Protein AF-A0A3A9EVK4-F1 (afdb_monomer_lite)

pLDDT: mean 73.76, std 23.09, range [23.48, 97.94]

Radius of gyration: 62.55 Å; chains: 1; bounding box: 134×57×192 Å

Sequence (256 aa):
MLLVGIILIILGIIIFIASFLIPEMMSNHEADIKVSQEDVEKAVSNEMKNMKGKIEGTVNEAVEYAMEKTERSLSKLSNEKIMAVNEYSDTVLKEINKSHEEVMFLYDMLNSKQANLQNTAMEIERRAKEAEETAKSAKETVEVVEETLSSVKEEAIKNSIEAETKGFLVGIGEPIEDSEKERVLEQQIMEISADVEEETIETMEENGEDLENRNYNDTILKLHQEGKSQLQIAKELGLGIGEVKLVINLFEGVGG

Structure (mmCIF, N/CA/C/O backbone):
data_AF-A0A3A9EVK4-F1
#
_entry.id   AF-A0A3A9EVK4-F1
#
loop_
_atom_site.group_PDB
_atom_site.id
_atom_site.type_symbol
_atom_site.label_atom_id
_atom_site.label_alt_id
_atom_site.label_comp_id
_atom_site.label_asym_id
_atom_site.label_entity_id
_atom_site.label_seq_id
_atom_site.pdbx_PDB_ins_code
_atom_site.Cartn_x
_atom_site.Cartn_y
_atom_site.Cartn_z
_atom_site.occupancy
_atom_site.B_iso_or_equiv
_atom_site.auth_seq_id
_atom_site.auth_comp_id
_atom_site.auth_asym_id
_atom_site.auth_atom_id
_atom_site.pdbx_PDB_model_num
ATOM 1 N N . MET A 1 1 ? 59.507 20.456 -102.624 1.00 71.62 1 MET A N 1
ATOM 2 C CA . MET A 1 1 ? 58.323 19.606 -102.356 1.00 71.62 1 MET A CA 1
ATOM 3 C C . MET A 1 1 ? 58.678 18.265 -101.706 1.00 71.62 1 MET A C 1
ATOM 5 O O . MET A 1 1 ? 58.100 17.978 -100.671 1.00 71.62 1 MET A O 1
ATOM 9 N N . LEU A 1 2 ? 59.642 17.481 -102.213 1.00 81.00 2 LEU A N 1
ATOM 10 C CA . LEU A 1 2 ? 59.978 16.153 -101.647 1.00 81.00 2 LEU A CA 1
ATOM 11 C C . LEU A 1 2 ? 60.475 16.169 -100.184 1.00 81.00 2 LEU A C 1
ATOM 13 O O . LEU A 1 2 ? 60.132 15.281 -99.413 1.00 81.00 2 LEU A O 1
ATOM 17 N N . LEU A 1 3 ? 61.219 17.204 -99.777 1.00 80.75 3 LEU A N 1
ATOM 18 C CA . LEU A 1 3 ? 61.775 17.333 -98.418 1.00 80.75 3 LEU A CA 1
ATOM 19 C C . LEU A 1 3 ? 60.681 17.478 -97.340 1.00 80.75 3 LEU A C 1
ATOM 21 O O . LEU A 1 3 ? 60.763 16.868 -96.280 1.00 80.75 3 LEU A O 1
ATOM 25 N N . VAL A 1 4 ? 59.607 18.211 -97.655 1.00 87.81 4 VAL A N 1
ATOM 26 C CA . VAL A 1 4 ? 58.432 18.363 -96.778 1.00 87.81 4 VAL A CA 1
ATOM 27 C C . VAL A 1 4 ? 57.676 17.036 -96.643 1.00 87.81 4 VAL A C 1
ATOM 29 O O . VAL A 1 4 ? 57.214 16.706 -95.556 1.00 87.81 4 VAL A O 1
ATOM 32 N N . GLY A 1 5 ? 57.610 16.241 -97.718 1.00 86.50 5 GLY A N 1
ATOM 33 C CA . GLY A 1 5 ? 56.986 14.913 -97.696 1.00 86.50 5 GLY A CA 1
ATOM 34 C C . GLY A 1 5 ? 57.723 13.917 -96.796 1.00 86.50 5 GLY A C 1
ATOM 35 O O . GLY A 1 5 ? 57.090 13.207 -96.021 1.00 86.50 5 GLY A O 1
ATOM 36 N N . ILE A 1 6 ? 59.060 13.912 -96.835 1.00 88.31 6 ILE A N 1
ATOM 37 C CA . ILE A 1 6 ? 59.886 13.040 -95.981 1.00 88.31 6 ILE A CA 1
ATOM 38 C C . ILE A 1 6 ? 59.726 13.410 -94.497 1.00 88.31 6 ILE A C 1
ATOM 40 O O . ILE A 1 6 ? 59.585 12.523 -93.658 1.00 88.31 6 ILE A O 1
ATOM 44 N N . ILE A 1 7 ? 59.672 14.707 -94.172 1.00 89.94 7 ILE A N 1
ATOM 45 C CA . ILE A 1 7 ? 59.446 15.184 -92.796 1.00 89.94 7 ILE A CA 1
ATOM 46 C C . ILE A 1 7 ? 58.073 14.737 -92.274 1.00 89.94 7 ILE A C 1
ATOM 48 O O . ILE A 1 7 ? 57.975 14.287 -91.134 1.00 89.94 7 ILE A O 1
ATOM 52 N N . LEU A 1 8 ? 57.028 14.802 -93.107 1.00 88.44 8 LEU A N 1
ATOM 53 C CA . LEU A 1 8 ? 55.682 14.367 -92.720 1.00 88.44 8 LEU A CA 1
ATOM 54 C C . LEU A 1 8 ? 55.605 12.855 -92.455 1.00 88.44 8 LEU A C 1
ATOM 56 O O . LEU A 1 8 ? 54.926 12.435 -91.521 1.00 88.44 8 LEU A O 1
ATOM 60 N N . ILE A 1 9 ? 56.324 12.045 -93.238 1.00 90.44 9 ILE A N 1
ATOM 61 C CA . ILE A 1 9 ? 56.390 10.589 -93.041 1.00 90.44 9 ILE A CA 1
ATOM 62 C C . ILE A 1 9 ? 57.090 10.252 -91.721 1.00 90.44 9 ILE A C 1
ATOM 64 O O . ILE A 1 9 ? 56.589 9.432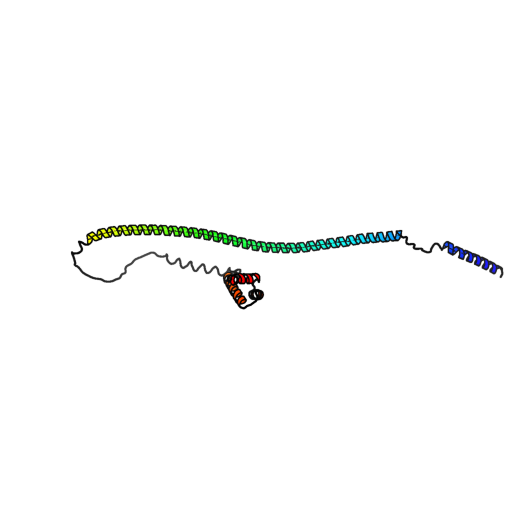 -90.955 1.00 90.44 9 ILE A O 1
ATOM 68 N N . ILE A 1 10 ? 58.213 10.909 -91.422 1.00 92.31 10 ILE A N 1
ATOM 69 C CA . ILE A 1 10 ? 58.950 10.685 -90.170 1.00 92.31 10 ILE A CA 1
ATOM 70 C C . ILE A 1 10 ? 58.093 11.091 -88.963 1.00 92.31 10 ILE A C 1
ATOM 72 O O . ILE A 1 10 ? 58.015 10.342 -87.991 1.00 92.31 10 ILE A O 1
ATOM 76 N N . LEU A 1 11 ? 57.388 12.224 -89.042 1.00 92.81 11 LEU A N 1
ATOM 77 C CA . LEU A 1 11 ? 56.480 12.674 -87.984 1.00 92.81 11 LEU A CA 1
ATOM 78 C C . LEU A 1 11 ? 55.324 11.683 -87.759 1.00 92.81 11 LEU A C 1
ATOM 80 O O . LEU A 1 11 ? 54.979 11.384 -86.618 1.00 92.81 11 LEU A O 1
ATOM 84 N N . GLY A 1 12 ? 54.761 11.136 -88.841 1.00 90.62 12 GLY A N 1
ATOM 85 C CA . GLY A 1 12 ? 53.710 10.121 -88.776 1.00 90.62 12 GLY A CA 1
ATOM 86 C C . GLY A 1 12 ? 54.176 8.824 -88.112 1.00 90.62 12 GLY A C 1
ATOM 87 O O . GLY A 1 12 ? 53.458 8.278 -87.279 1.00 90.62 12 GLY A O 1
ATOM 88 N N . ILE A 1 13 ? 55.397 8.367 -88.409 1.00 91.12 13 ILE A N 1
ATOM 89 C CA . ILE A 1 13 ? 55.990 7.181 -87.770 1.00 91.12 13 ILE A CA 1
ATOM 90 C C . ILE A 1 13 ? 56.216 7.427 -86.273 1.00 91.12 13 ILE A C 1
ATOM 92 O O . ILE A 1 13 ? 55.904 6.560 -85.459 1.00 91.12 13 ILE A O 1
ATOM 96 N N . ILE A 1 14 ? 56.697 8.614 -85.892 1.00 89.88 14 ILE A N 1
ATOM 97 C CA . ILE A 1 14 ? 56.898 8.981 -84.482 1.00 89.88 14 ILE A CA 1
ATOM 98 C C . ILE A 1 14 ? 55.564 8.981 -83.722 1.00 89.88 14 ILE A C 1
ATOM 100 O O . ILE A 1 14 ? 55.483 8.405 -82.640 1.00 89.88 14 ILE A O 1
ATOM 104 N N . ILE A 1 15 ? 54.509 9.571 -84.293 1.00 88.88 15 ILE A N 1
ATOM 105 C CA . ILE A 1 15 ? 53.166 9.587 -83.688 1.00 88.88 15 ILE A CA 1
ATOM 106 C C . ILE A 1 15 ? 52.578 8.172 -83.603 1.00 88.88 15 ILE A C 1
ATOM 108 O O . ILE A 1 15 ? 51.966 7.826 -82.597 1.00 88.88 15 ILE A O 1
ATOM 112 N N . PHE A 1 16 ? 52.792 7.334 -84.619 1.00 87.94 16 PHE A N 1
ATOM 113 C CA . PHE A 1 16 ? 52.323 5.948 -84.630 1.00 87.94 16 PHE A CA 1
ATOM 114 C C . PHE A 1 16 ? 52.994 5.100 -83.538 1.00 87.94 16 PHE A C 1
ATOM 116 O O . PHE A 1 16 ? 52.310 4.384 -82.810 1.00 87.94 16 PHE A O 1
ATOM 123 N N . ILE A 1 17 ? 54.314 5.236 -83.364 1.00 84.75 17 ILE A N 1
ATOM 124 C CA . ILE A 1 17 ? 55.062 4.562 -82.290 1.00 84.75 17 ILE A CA 1
ATOM 125 C C . ILE A 1 17 ? 54.629 5.093 -80.917 1.00 84.75 17 ILE A C 1
ATOM 127 O O . ILE A 1 17 ? 54.386 4.307 -80.003 1.00 84.75 17 ILE A O 1
ATOM 131 N N . ALA A 1 18 ? 54.457 6.412 -80.773 1.00 81.50 18 ALA A N 1
ATOM 132 C CA . ALA A 1 18 ? 53.950 7.011 -79.540 1.00 81.50 18 ALA A CA 1
ATOM 133 C C . ALA A 1 18 ? 52.539 6.503 -79.192 1.00 81.50 18 ALA A C 1
ATOM 135 O O . ALA A 1 18 ? 52.256 6.221 -78.030 1.00 81.50 18 ALA A O 1
ATOM 136 N N . SER A 1 19 ? 51.676 6.301 -80.192 1.00 82.81 19 SER A N 1
ATOM 137 C CA . SER A 1 19 ? 50.330 5.749 -80.007 1.00 82.81 19 SER A CA 1
ATOM 138 C C . SER A 1 19 ? 50.326 4.287 -79.554 1.00 82.81 19 SER A C 1
ATOM 140 O O . SER A 1 19 ? 49.328 3.851 -78.987 1.00 82.81 19 SER A O 1
ATOM 142 N N . PHE A 1 20 ? 51.409 3.540 -79.788 1.00 83.44 20 PHE A N 1
ATOM 143 C CA . PHE A 1 20 ? 51.575 2.171 -79.295 1.00 83.44 20 PHE A CA 1
ATOM 144 C C . PHE A 1 20 ? 52.197 2.124 -77.889 1.00 83.44 20 PHE A C 1
ATOM 146 O O . PHE A 1 20 ? 51.936 1.188 -77.141 1.00 83.44 20 PHE A O 1
ATOM 153 N N . LEU A 1 21 ? 52.950 3.161 -77.496 1.00 72.12 21 LEU A N 1
ATOM 154 C CA . LEU A 1 21 ? 53.560 3.283 -76.165 1.00 72.12 21 LEU A CA 1
ATOM 155 C C . LEU A 1 21 ? 52.603 3.876 -75.108 1.00 72.12 21 LEU A C 1
ATOM 157 O O . LEU A 1 21 ? 52.698 3.549 -73.927 1.00 72.12 21 LEU A O 1
ATOM 161 N N . ILE A 1 22 ? 51.649 4.723 -75.516 1.00 71.19 22 ILE A N 1
ATOM 162 C CA . ILE A 1 22 ? 50.622 5.294 -74.621 1.00 71.19 22 ILE A CA 1
ATOM 163 C C . ILE A 1 22 ? 49.757 4.211 -73.932 1.00 71.19 22 ILE A C 1
ATOM 165 O O . ILE A 1 22 ? 49.551 4.328 -72.723 1.00 71.19 22 ILE A O 1
ATOM 169 N N . PRO A 1 23 ? 49.290 3.144 -74.617 1.00 69.12 23 PRO A N 1
ATOM 170 C CA . PRO A 1 23 ? 48.606 2.024 -73.971 1.00 69.12 23 PRO A CA 1
ATOM 171 C C . PRO A 1 23 ? 49.448 1.344 -72.883 1.00 69.12 23 PRO A C 1
ATOM 173 O O . PRO A 1 23 ? 48.906 0.904 -71.876 1.00 69.12 23 PRO A O 1
ATOM 176 N N . GLU A 1 24 ? 50.771 1.283 -73.035 1.00 65.06 24 GLU A N 1
ATOM 177 C CA . GLU A 1 24 ? 51.659 0.602 -72.083 1.00 65.06 24 GLU A CA 1
ATOM 178 C C . GLU A 1 24 ? 51.983 1.474 -70.856 1.00 65.06 24 GLU A C 1
ATOM 180 O O . GLU A 1 24 ? 52.074 0.964 -69.742 1.00 65.06 24 GLU A O 1
ATOM 185 N N . MET A 1 25 ? 52.050 2.803 -71.017 1.00 58.38 25 MET A N 1
ATOM 186 C CA . MET A 1 25 ? 52.211 3.736 -69.889 1.00 58.38 25 MET A CA 1
ATOM 187 C C . MET A 1 25 ? 50.901 4.094 -69.171 1.00 58.38 25 MET A C 1
ATOM 189 O O . MET A 1 25 ? 50.961 4.591 -68.048 1.00 58.38 25 MET A O 1
ATOM 193 N N . MET A 1 26 ? 49.730 3.857 -69.778 1.00 58.66 26 MET A N 1
ATOM 194 C CA . MET A 1 26 ? 48.424 4.217 -69.195 1.00 58.66 26 MET A CA 1
ATOM 195 C C . MET A 1 26 ? 47.459 3.033 -68.988 1.00 58.66 26 MET A C 1
ATOM 197 O O . MET A 1 26 ? 46.376 3.245 -68.452 1.00 58.66 26 MET A O 1
ATOM 201 N N . SER A 1 27 ? 47.838 1.784 -69.300 1.00 52.59 27 SER A N 1
ATOM 202 C CA . SER A 1 27 ? 47.026 0.595 -68.943 1.00 52.59 27 SER A CA 1
ATOM 203 C C . SER A 1 27 ? 47.128 0.169 -67.473 1.00 52.59 27 SER A C 1
ATOM 205 O O . SER A 1 27 ? 46.449 -0.763 -67.063 1.00 52.59 27 SER A O 1
ATOM 207 N N . ASN A 1 28 ? 47.902 0.884 -66.649 1.00 53.78 28 ASN A N 1
ATOM 208 C CA . ASN A 1 28 ? 47.954 0.675 -65.193 1.00 53.78 28 ASN A CA 1
ATOM 209 C C . ASN A 1 28 ? 47.143 1.712 -64.394 1.00 53.78 28 ASN A C 1
ATOM 211 O O . ASN A 1 28 ? 47.378 1.916 -63.201 1.00 53.78 28 ASN A O 1
ATOM 215 N N . HIS A 1 29 ? 46.188 2.387 -65.037 1.00 51.72 29 HIS A N 1
ATOM 216 C CA . HIS A 1 29 ? 45.226 3.236 -64.335 1.00 51.72 29 HIS A CA 1
ATOM 217 C C . HIS A 1 29 ? 43.797 3.078 -64.859 1.00 51.72 29 HIS A C 1
ATOM 219 O O . HIS A 1 29 ? 43.028 4.032 -64.932 1.00 51.72 29 HIS A O 1
ATOM 225 N N . GLU A 1 30 ? 43.397 1.839 -65.140 1.00 47.72 30 GLU A N 1
ATOM 226 C CA . GLU A 1 30 ? 42.051 1.462 -64.727 1.00 47.72 30 GLU A CA 1
ATOM 227 C C . GLU A 1 30 ? 42.082 1.424 -63.199 1.00 47.72 30 GLU A C 1
ATOM 229 O O . GLU A 1 30 ? 42.818 0.637 -62.603 1.00 47.72 30 GLU A O 1
ATOM 234 N N . ALA A 1 31 ? 41.353 2.338 -62.559 1.00 50.75 31 ALA A N 1
ATOM 235 C CA . ALA A 1 31 ? 41.041 2.246 -61.142 1.00 50.75 31 ALA A CA 1
ATOM 236 C C . ALA A 1 31 ? 40.157 1.009 -60.940 1.00 50.75 31 ALA A C 1
ATOM 238 O O . ALA A 1 31 ? 38.939 1.096 -60.804 1.00 50.75 31 ALA A O 1
ATOM 239 N N . ASP A 1 32 ? 40.789 -0.157 -60.986 1.00 48.38 32 ASP A N 1
ATOM 240 C CA . ASP A 1 32 ? 40.238 -1.423 -60.561 1.00 48.38 32 ASP A CA 1
ATOM 241 C C . ASP A 1 32 ? 40.089 -1.305 -59.046 1.00 48.38 32 ASP A C 1
ATOM 243 O O . ASP A 1 32 ? 41.000 -1.605 -58.271 1.00 48.38 32 ASP A O 1
ATOM 247 N N . ILE A 1 33 ? 38.951 -0.759 -58.611 1.00 59.16 33 ILE A N 1
ATOM 248 C CA . ILE A 1 33 ? 38.503 -0.826 -57.223 1.00 59.16 33 ILE A CA 1
ATOM 249 C C . ILE A 1 33 ? 38.145 -2.296 -56.972 1.00 59.16 33 ILE A C 1
ATOM 251 O O . ILE A 1 33 ? 36.983 -2.670 -56.823 1.00 59.16 33 ILE A O 1
ATOM 255 N N . LYS A 1 34 ? 39.159 -3.164 -56.945 1.00 59.97 34 LYS A N 1
ATOM 256 C CA . LYS A 1 34 ? 39.071 -4.473 -56.315 1.00 59.97 34 LYS A CA 1
ATOM 257 C C . LYS A 1 34 ? 38.983 -4.201 -54.829 1.00 59.97 34 LYS A C 1
ATOM 259 O O . LYS A 1 34 ? 39.991 -4.165 -54.133 1.00 59.97 34 LYS A O 1
ATOM 264 N N . VAL A 1 35 ? 37.762 -3.952 -54.361 1.00 65.00 35 VAL A N 1
ATOM 265 C CA . VAL A 1 35 ? 37.455 -3.993 -52.936 1.00 65.00 35 VAL A CA 1
ATOM 266 C C . VAL A 1 35 ? 37.874 -5.384 -52.474 1.00 65.00 35 VAL A C 1
ATOM 268 O O . VAL A 1 35 ? 37.275 -6.379 -52.891 1.00 65.00 35 VAL A O 1
ATOM 271 N N . SER A 1 36 ? 38.961 -5.475 -51.708 1.00 75.25 36 SER A N 1
ATOM 272 C CA . SER A 1 36 ? 39.408 -6.773 -51.224 1.00 75.25 36 SER A CA 1
ATOM 273 C C . SER A 1 36 ? 38.362 -7.302 -50.244 1.00 75.25 36 SER A C 1
ATOM 275 O O . SER A 1 36 ? 37.708 -6.537 -49.531 1.00 75.25 36 SER A O 1
ATOM 277 N N . GLN A 1 37 ? 38.178 -8.620 -50.206 1.00 79.19 37 GLN A N 1
ATOM 278 C CA . GLN A 1 37 ? 37.267 -9.253 -49.250 1.00 79.19 37 GLN A CA 1
ATOM 279 C C . GLN A 1 37 ? 37.610 -8.855 -47.800 1.00 79.19 37 GLN A C 1
ATOM 281 O O . GLN A 1 37 ? 36.711 -8.695 -46.979 1.00 79.19 37 GLN A O 1
ATOM 286 N N . GLU A 1 38 ? 38.893 -8.609 -47.522 1.00 80.94 38 GLU A N 1
ATOM 287 C CA . GLU A 1 38 ? 39.404 -8.139 -46.233 1.00 80.94 38 GLU A CA 1
ATOM 288 C C . GLU A 1 38 ? 38.974 -6.694 -45.915 1.00 80.94 38 GLU A C 1
ATOM 290 O O . GLU A 1 38 ? 38.659 -6.381 -44.767 1.00 80.94 38 GLU A O 1
ATOM 295 N N . ASP A 1 39 ? 38.901 -5.811 -46.914 1.00 82.38 39 ASP A N 1
ATOM 296 C CA . ASP A 1 39 ? 38.428 -4.432 -46.727 1.00 82.38 39 ASP A CA 1
ATOM 297 C C . ASP A 1 39 ? 36.918 -4.385 -46.469 1.00 82.38 39 ASP A C 1
ATOM 299 O O . ASP A 1 39 ? 36.460 -3.614 -45.621 1.00 82.38 39 ASP A O 1
ATOM 303 N N . VAL A 1 40 ? 36.145 -5.251 -47.138 1.00 85.19 40 VAL A N 1
ATOM 304 C CA . VAL A 1 40 ? 34.714 -5.435 -46.840 1.00 85.19 40 VAL A CA 1
ATOM 305 C C . VAL A 1 40 ? 34.535 -5.955 -45.417 1.00 85.19 40 VAL A C 1
ATOM 307 O O . VAL A 1 40 ? 33.717 -5.424 -44.669 1.00 85.19 40 VAL A O 1
ATOM 310 N N . GLU A 1 41 ? 35.316 -6.956 -45.013 1.00 87.88 41 GLU A N 1
ATOM 311 C CA . GLU A 1 41 ? 35.242 -7.539 -43.673 1.00 87.88 41 GLU A CA 1
ATOM 312 C C . GLU A 1 41 ? 35.596 -6.516 -42.582 1.00 87.88 41 GLU A C 1
ATOM 314 O O . GLU A 1 41 ? 34.879 -6.396 -41.586 1.00 87.88 41 GLU A O 1
ATOM 319 N N . LYS A 1 42 ? 36.634 -5.697 -42.794 1.00 89.25 42 LYS A N 1
ATOM 320 C CA . LYS A 1 42 ? 37.002 -4.603 -41.879 1.00 89.25 42 LYS A CA 1
ATOM 321 C C . LYS A 1 42 ? 35.926 -3.521 -41.800 1.00 89.25 42 LYS A C 1
ATOM 323 O O . LYS A 1 42 ? 35.626 -3.053 -40.700 1.00 89.25 42 LYS A O 1
ATOM 328 N N . ALA A 1 43 ? 35.330 -3.132 -42.928 1.00 87.31 43 ALA A N 1
ATOM 329 C CA . ALA A 1 43 ? 34.246 -2.152 -42.957 1.00 87.31 43 ALA A CA 1
ATOM 330 C C . ALA A 1 43 ? 33.002 -2.665 -42.214 1.00 87.31 43 ALA A C 1
ATOM 332 O O . ALA A 1 43 ? 32.462 -1.961 -41.361 1.00 87.31 43 ALA A O 1
ATOM 333 N N . VAL A 1 44 ? 32.605 -3.918 -42.464 1.00 90.12 44 VAL A N 1
ATOM 334 C CA . VAL A 1 44 ? 31.481 -4.572 -41.777 1.00 90.12 44 VAL A CA 1
ATOM 335 C C . VAL A 1 44 ? 31.763 -4.723 -40.283 1.00 90.12 44 VAL A C 1
ATOM 337 O O . VAL A 1 44 ? 30.898 -4.410 -39.470 1.00 90.12 44 VAL A O 1
ATOM 340 N N . SER A 1 45 ? 32.970 -5.137 -39.890 1.00 92.06 45 SER A N 1
ATOM 341 C CA . SER A 1 45 ? 33.351 -5.261 -38.477 1.00 92.06 45 SER A CA 1
ATOM 342 C C . SER A 1 45 ? 33.323 -3.911 -37.752 1.00 92.06 45 SER A C 1
ATOM 344 O O . SER A 1 45 ? 32.870 -3.832 -36.608 1.00 92.06 45 SER A O 1
ATOM 346 N N . ASN A 1 46 ? 33.794 -2.838 -38.394 1.00 92.12 46 ASN A N 1
ATOM 347 C CA . ASN A 1 46 ? 33.734 -1.495 -37.817 1.00 92.12 46 ASN A CA 1
ATOM 348 C C . ASN A 1 46 ? 32.291 -1.004 -37.669 1.00 92.12 46 ASN A C 1
ATOM 350 O O . ASN A 1 46 ? 31.935 -0.487 -36.609 1.00 92.12 46 ASN A O 1
ATOM 354 N N . GLU A 1 47 ? 31.445 -1.224 -38.675 1.00 91.94 47 GLU A N 1
ATOM 355 C CA . GLU A 1 47 ? 30.028 -0.864 -38.598 1.00 91.94 47 GLU A CA 1
ATOM 356 C C . GLU A 1 47 ? 29.301 -1.681 -37.521 1.00 91.94 47 GLU A C 1
ATOM 358 O O . GLU A 1 47 ? 28.545 -1.132 -36.724 1.00 91.94 47 GLU A O 1
ATOM 363 N N . MET A 1 48 ? 29.610 -2.975 -37.402 1.00 92.50 48 MET A N 1
ATOM 364 C CA . MET A 1 48 ? 29.054 -3.852 -36.371 1.00 92.50 48 MET A CA 1
ATOM 365 C C . MET A 1 48 ? 29.493 -3.436 -34.961 1.00 92.50 48 MET A C 1
ATOM 367 O O . MET A 1 48 ? 28.700 -3.505 -34.021 1.00 92.50 48 MET A O 1
ATOM 371 N N . LYS A 1 49 ? 30.728 -2.945 -34.800 1.00 94.19 49 LYS A N 1
ATOM 372 C CA . LYS A 1 49 ? 31.222 -2.390 -33.531 1.00 94.19 49 LYS A CA 1
ATOM 373 C C . LYS A 1 49 ? 30.507 -1.086 -33.164 1.00 94.19 49 LYS A C 1
ATOM 375 O O . LYS A 1 49 ? 30.118 -0.918 -32.008 1.00 94.19 49 LYS A O 1
ATOM 380 N N . ASN A 1 50 ? 30.281 -0.204 -34.136 1.00 93.88 50 ASN A N 1
ATOM 381 C CA . ASN A 1 50 ? 29.510 1.025 -33.937 1.00 93.88 50 ASN A CA 1
ATOM 382 C C . ASN A 1 50 ? 28.042 0.722 -33.602 1.00 93.88 50 ASN A C 1
ATOM 384 O O . ASN A 1 50 ? 27.493 1.290 -32.656 1.00 93.88 50 ASN A O 1
ATOM 388 N N . MET A 1 51 ? 27.422 -0.222 -34.317 1.00 94.00 51 MET A N 1
ATOM 389 C CA . MET A 1 51 ? 26.077 -0.719 -34.021 1.00 94.00 51 MET A CA 1
ATOM 390 C C . MET A 1 51 ? 25.989 -1.301 -32.616 1.00 94.00 51 MET A C 1
ATOM 392 O O . MET A 1 51 ? 25.048 -0.980 -31.899 1.00 94.00 51 MET A O 1
ATOM 396 N N . LYS A 1 52 ? 26.966 -2.112 -32.198 1.00 95.38 52 LYS A N 1
ATOM 397 C CA . LYS A 1 52 ? 27.007 -2.663 -30.841 1.00 95.38 52 LYS A CA 1
ATOM 398 C C . LYS A 1 52 ? 27.015 -1.550 -29.792 1.00 95.38 52 LYS A C 1
ATOM 400 O O . LYS A 1 52 ? 26.203 -1.602 -28.879 1.00 95.38 52 LYS A O 1
ATOM 405 N N . GLY A 1 53 ? 27.848 -0.522 -29.962 1.00 94.94 53 GLY A N 1
ATOM 406 C CA . GLY A 1 53 ? 27.874 0.626 -29.048 1.00 94.94 53 GLY A CA 1
ATOM 407 C C . GLY A 1 53 ? 26.549 1.397 -29.011 1.00 94.94 53 GLY A C 1
ATOM 408 O O . GLY A 1 53 ? 26.082 1.776 -27.941 1.00 94.94 53 GLY A O 1
ATOM 409 N N . LYS A 1 54 ? 25.895 1.582 -30.165 1.00 95.50 54 LYS A N 1
ATOM 410 C CA . LYS A 1 54 ? 24.579 2.236 -30.236 1.00 95.50 54 LYS A CA 1
ATOM 411 C C . LYS A 1 54 ? 23.478 1.398 -29.581 1.00 95.50 54 LYS A C 1
ATOM 413 O O . LYS A 1 54 ? 22.649 1.950 -28.868 1.00 95.50 54 LYS A O 1
ATOM 418 N N . ILE A 1 55 ? 23.493 0.081 -29.792 1.00 96.19 55 ILE A N 1
ATOM 419 C CA . ILE A 1 55 ? 22.568 -0.860 -29.150 1.00 96.19 55 ILE A CA 1
ATOM 420 C C . ILE A 1 55 ? 22.780 -0.847 -27.637 1.00 96.19 55 ILE A C 1
ATOM 422 O O . ILE A 1 55 ? 21.809 -0.705 -26.907 1.00 96.19 55 ILE A O 1
ATOM 426 N N . GLU A 1 56 ? 24.023 -0.937 -27.159 1.00 96.44 56 GLU A N 1
ATOM 427 C CA . GLU A 1 56 ? 24.335 -0.852 -25.727 1.00 96.44 56 GLU A CA 1
ATOM 428 C C . GLU A 1 56 ? 23.858 0.478 -25.128 1.00 96.44 56 GLU A C 1
ATOM 430 O O . GLU A 1 56 ? 23.235 0.476 -24.070 1.00 96.44 56 GLU A O 1
ATOM 435 N N . GLY A 1 57 ? 24.056 1.600 -25.829 1.00 96.75 57 GLY A N 1
ATOM 436 C CA . GLY A 1 57 ? 23.554 2.911 -25.409 1.00 96.75 57 GLY A CA 1
ATOM 437 C C . GLY A 1 57 ? 22.030 2.962 -25.284 1.00 96.75 57 GLY A C 1
ATOM 438 O O . GLY A 1 57 ? 21.515 3.317 -24.229 1.00 96.75 57 GLY A O 1
ATOM 439 N N . THR A 1 58 ? 21.300 2.550 -26.325 1.00 96.12 58 THR A N 1
ATOM 440 C CA . THR A 1 58 ? 19.827 2.537 -26.304 1.00 96.12 58 THR A CA 1
ATOM 441 C C . THR A 1 58 ? 19.270 1.549 -25.279 1.00 96.12 58 THR A C 1
ATOM 443 O O . THR A 1 58 ? 18.258 1.833 -24.646 1.00 96.12 58 THR A O 1
ATOM 446 N N . VAL A 1 59 ? 19.915 0.394 -25.091 1.00 97.44 59 VAL A N 1
ATOM 447 C CA . VAL A 1 59 ? 19.515 -0.575 -24.062 1.00 97.44 59 VAL A CA 1
ATOM 448 C C . VAL A 1 59 ? 19.717 0.014 -22.669 1.00 97.44 59 VAL A C 1
ATOM 450 O O . VAL A 1 59 ? 18.805 -0.077 -21.855 1.00 97.44 59 VAL A O 1
ATOM 453 N N . ASN A 1 60 ? 20.858 0.653 -22.400 1.00 97.81 60 ASN A N 1
ATOM 454 C CA . ASN A 1 60 ? 21.113 1.291 -21.109 1.00 97.81 60 ASN A CA 1
ATOM 455 C C . ASN A 1 60 ? 20.108 2.413 -20.824 1.00 97.81 60 ASN A C 1
ATOM 457 O O . ASN A 1 60 ? 19.539 2.446 -19.739 1.00 97.81 60 ASN A O 1
ATOM 461 N N . GLU A 1 61 ? 19.820 3.263 -21.810 1.00 97.44 61 GLU A N 1
ATOM 462 C CA . GLU A 1 61 ? 18.817 4.327 -21.684 1.00 97.44 61 GLU A CA 1
ATOM 463 C C . GLU A 1 61 ? 17.410 3.760 -21.432 1.00 97.44 61 GLU A C 1
ATOM 465 O O . GLU A 1 61 ? 16.681 4.249 -20.571 1.00 97.44 61 GLU A O 1
ATOM 470 N N . ALA A 1 62 ? 17.027 2.683 -22.125 1.00 97.12 62 ALA A N 1
ATOM 471 C CA . ALA A 1 62 ? 15.744 2.021 -21.900 1.00 97.12 62 ALA A CA 1
ATOM 472 C C . ALA A 1 62 ? 15.651 1.384 -20.504 1.00 97.12 62 ALA A C 1
ATOM 474 O O . ALA A 1 62 ? 14.588 1.431 -19.882 1.00 97.12 62 ALA A O 1
ATOM 475 N N . VAL A 1 63 ? 16.746 0.796 -20.012 1.00 97.25 63 VAL A N 1
ATOM 476 C CA . VAL A 1 63 ? 16.828 0.235 -18.656 1.00 97.25 63 VAL A CA 1
ATOM 477 C C . VAL A 1 63 ? 16.712 1.344 -17.617 1.00 97.25 63 VAL A C 1
ATOM 479 O O . VAL A 1 63 ? 15.911 1.210 -16.696 1.00 97.25 63 VAL A O 1
ATOM 482 N N . GLU A 1 64 ? 17.445 2.443 -17.781 1.00 97.62 64 GLU A N 1
ATOM 483 C CA . GLU A 1 64 ? 17.404 3.589 -16.870 1.00 97.62 64 GLU A CA 1
ATOM 484 C C . GLU A 1 64 ? 16.009 4.226 -16.839 1.00 97.62 64 GLU A C 1
ATOM 486 O O . GLU A 1 64 ? 15.429 4.382 -15.766 1.00 97.62 64 GLU A O 1
ATOM 491 N N . TYR A 1 65 ? 15.396 4.457 -18.004 1.00 97.94 65 TYR A N 1
ATOM 492 C CA . TYR A 1 65 ? 14.017 4.941 -18.099 1.00 97.94 65 TYR A CA 1
ATOM 493 C C . TYR A 1 65 ? 13.015 3.994 -17.423 1.00 97.94 65 TYR A C 1
ATOM 495 O O . TYR A 1 65 ? 12.108 4.433 -16.710 1.00 97.94 65 TYR A O 1
ATOM 503 N N . ALA A 1 66 ? 13.147 2.683 -17.645 1.00 97.38 66 ALA A N 1
ATOM 504 C CA . ALA A 1 66 ? 12.273 1.694 -17.023 1.00 97.38 66 ALA A CA 1
ATOM 505 C C . ALA A 1 66 ? 12.457 1.659 -15.499 1.00 97.38 66 ALA A C 1
ATOM 507 O O . ALA A 1 66 ? 11.462 1.551 -14.778 1.00 97.38 66 ALA A O 1
ATOM 508 N N . MET A 1 67 ? 13.693 1.782 -15.010 1.00 97.38 67 MET A N 1
ATOM 509 C CA . MET A 1 67 ? 14.001 1.877 -13.584 1.00 97.38 67 MET A CA 1
ATOM 510 C C . MET A 1 67 ? 13.393 3.138 -12.974 1.00 97.38 67 MET A C 1
ATOM 512 O O . MET A 1 67 ? 12.624 3.014 -12.026 1.00 97.38 67 MET A O 1
ATOM 516 N N . GLU A 1 68 ? 13.628 4.316 -13.554 1.00 97.50 68 GLU A N 1
ATOM 517 C CA . GLU A 1 68 ? 13.082 5.586 -13.057 1.00 97.50 68 GLU A CA 1
ATOM 518 C C . GLU A 1 68 ? 11.547 5.565 -13.044 1.00 97.50 68 GLU A C 1
ATOM 520 O O . GLU A 1 68 ? 10.898 5.938 -12.062 1.00 97.50 68 GLU A O 1
ATOM 525 N N . LYS A 1 69 ? 10.927 5.062 -14.119 1.00 97.31 69 LYS A N 1
ATOM 526 C CA . LYS A 1 69 ? 9.469 4.930 -14.191 1.00 97.31 69 LYS A CA 1
ATOM 527 C C . LYS A 1 69 ? 8.931 3.952 -13.152 1.00 97.31 69 LYS A C 1
ATOM 529 O O . LYS A 1 69 ? 7.873 4.208 -12.572 1.00 97.31 69 LYS A O 1
ATOM 534 N N . THR A 1 70 ? 9.642 2.854 -12.915 1.00 97.12 70 THR A N 1
ATOM 535 C CA . THR A 1 70 ? 9.286 1.873 -11.886 1.00 97.12 70 THR A CA 1
ATOM 536 C C . THR A 1 70 ? 9.419 2.480 -10.500 1.00 97.12 70 THR A C 1
ATOM 538 O O . THR A 1 70 ? 8.479 2.377 -9.724 1.00 97.12 70 THR A O 1
ATOM 541 N N . GLU A 1 71 ? 10.517 3.169 -10.200 1.00 97.31 71 GLU A N 1
ATOM 542 C CA . GLU A 1 71 ? 10.749 3.828 -8.915 1.00 97.31 71 GLU A CA 1
ATOM 543 C C . GLU A 1 71 ? 9.687 4.890 -8.638 1.00 97.31 71 GLU A C 1
ATOM 545 O O . GLU A 1 71 ? 9.068 4.893 -7.574 1.00 97.31 71 GLU A O 1
ATOM 550 N N . ARG A 1 72 ? 9.372 5.732 -9.626 1.00 97.62 72 ARG A N 1
ATOM 551 C CA . ARG A 1 72 ? 8.310 6.735 -9.502 1.00 97.62 72 ARG A CA 1
ATOM 552 C C . ARG A 1 72 ? 6.938 6.098 -9.292 1.00 97.62 72 ARG A C 1
ATOM 554 O O . ARG A 1 72 ? 6.164 6.560 -8.452 1.00 97.62 72 ARG A O 1
ATOM 561 N N . SER A 1 73 ? 6.616 5.054 -10.056 1.00 97.19 73 SER A N 1
ATOM 562 C CA . SER A 1 73 ? 5.350 4.329 -9.912 1.00 97.19 73 SER A CA 1
ATOM 563 C C . SER A 1 73 ? 5.257 3.629 -8.558 1.00 97.19 73 SER A C 1
ATOM 565 O O . SER A 1 73 ? 4.200 3.654 -7.931 1.00 97.19 73 SER A O 1
ATOM 567 N N . LEU A 1 74 ? 6.354 3.028 -8.099 1.00 97.00 74 LEU A N 1
ATOM 568 C CA . LEU A 1 74 ? 6.441 2.333 -6.824 1.00 97.00 74 LEU A CA 1
ATOM 569 C C . LEU A 1 74 ? 6.354 3.316 -5.662 1.00 97.00 74 LEU A C 1
ATOM 571 O O . LEU A 1 74 ? 5.620 3.050 -4.725 1.00 97.00 74 LEU A O 1
ATOM 575 N N . SER A 1 75 ? 7.021 4.469 -5.740 1.00 96.62 75 SER A N 1
ATOM 576 C CA . SER A 1 75 ? 6.912 5.532 -4.739 1.00 96.62 75 SER A CA 1
ATOM 577 C C . SER A 1 75 ? 5.469 6.020 -4.616 1.00 96.62 75 SER A C 1
ATOM 579 O O . SER A 1 75 ? 4.929 6.083 -3.513 1.00 96.62 75 SER A O 1
ATOM 581 N N . LYS A 1 76 ? 4.792 6.265 -5.748 1.00 97.62 76 LYS A N 1
ATOM 582 C CA . LYS A 1 76 ? 3.376 6.655 -5.743 1.00 97.62 76 LYS A CA 1
ATOM 583 C C . LYS A 1 76 ? 2.491 5.576 -5.115 1.00 97.62 76 LYS A C 1
ATOM 585 O O . LYS A 1 76 ? 1.704 5.887 -4.226 1.00 97.62 76 LYS A O 1
ATOM 590 N N . LEU A 1 77 ? 2.635 4.326 -5.557 1.00 96.81 77 LEU A N 1
ATOM 591 C CA . LEU A 1 77 ? 1.853 3.204 -5.040 1.00 96.81 77 LEU A CA 1
ATOM 592 C C . LEU A 1 77 ? 2.133 2.963 -3.552 1.00 96.81 77 LEU A C 1
ATOM 594 O O . LEU A 1 77 ? 1.207 2.742 -2.785 1.00 96.81 77 LEU A O 1
ATOM 598 N N . SER A 1 78 ? 3.395 3.032 -3.136 1.00 97.56 78 SER A N 1
ATOM 599 C CA . SER A 1 78 ? 3.814 2.870 -1.746 1.00 97.56 78 SER A CA 1
ATOM 600 C C . SER A 1 78 ? 3.194 3.943 -0.864 1.00 97.56 78 SER A C 1
ATOM 602 O O . SER A 1 78 ? 2.650 3.614 0.182 1.00 97.56 78 SER A O 1
ATOM 604 N N . ASN A 1 79 ? 3.217 5.207 -1.290 1.00 97.69 79 ASN A N 1
ATOM 605 C CA . ASN A 1 79 ? 2.591 6.295 -0.540 1.00 97.69 79 ASN A CA 1
ATOM 606 C C . ASN A 1 79 ? 1.076 6.091 -0.412 1.00 97.69 79 ASN A C 1
ATOM 608 O O . ASN A 1 79 ? 0.528 6.239 0.676 1.00 97.69 79 ASN A O 1
ATOM 612 N N . GLU A 1 80 ? 0.408 5.688 -1.495 1.00 97.38 80 GLU A N 1
ATOM 613 C CA . GLU A 1 80 ? -1.025 5.374 -1.478 1.00 97.38 80 GLU A CA 1
ATOM 614 C C . GLU A 1 80 ? -1.343 4.199 -0.539 1.00 97.38 80 GLU A C 1
ATOM 616 O O . GLU A 1 80 ? -2.290 4.265 0.242 1.00 97.38 80 GLU A O 1
ATOM 621 N N . LYS A 1 81 ? -0.536 3.130 -0.563 1.00 97.62 81 LYS A N 1
ATOM 622 C CA . LYS A 1 81 ? -0.724 1.980 0.332 1.00 97.62 81 LYS A CA 1
ATOM 623 C C . LYS A 1 81 ? -0.407 2.306 1.782 1.00 97.62 81 LYS A C 1
ATOM 625 O O . LYS A 1 81 ? -1.135 1.834 2.642 1.00 97.62 81 LYS A O 1
ATOM 630 N N . ILE A 1 82 ? 0.608 3.119 2.065 1.00 96.69 82 ILE A N 1
ATOM 631 C CA . ILE A 1 82 ? 0.874 3.593 3.429 1.00 96.69 82 ILE A CA 1
ATOM 632 C C . ILE A 1 82 ? -0.314 4.406 3.944 1.00 96.69 82 ILE A C 1
ATOM 634 O O . ILE A 1 82 ? -0.738 4.189 5.072 1.00 96.69 82 ILE A O 1
ATOM 638 N N . MET A 1 83 ? -0.892 5.280 3.117 1.00 95.62 83 MET A N 1
ATOM 639 C CA . MET A 1 83 ? -2.085 6.042 3.491 1.00 95.62 83 MET A CA 1
ATOM 640 C C . MET A 1 83 ? -3.271 5.120 3.801 1.00 95.62 83 MET A C 1
ATOM 642 O O . MET A 1 83 ? -3.850 5.229 4.874 1.00 95.62 83 MET A O 1
ATOM 646 N N . ALA A 1 84 ? -3.573 4.164 2.917 1.00 97.50 84 ALA A N 1
ATOM 647 C CA . ALA A 1 84 ? -4.668 3.214 3.123 1.00 97.50 84 ALA A CA 1
ATOM 648 C C . ALA A 1 84 ? -4.448 2.305 4.345 1.00 97.50 84 ALA A C 1
ATOM 650 O O . ALA A 1 84 ? -5.389 1.984 5.064 1.00 97.50 84 ALA A O 1
ATOM 651 N N . VAL A 1 85 ? -3.206 1.880 4.591 1.00 96.38 85 VAL A N 1
ATOM 652 C CA . VAL A 1 85 ? -2.860 1.081 5.773 1.00 96.38 85 VAL A CA 1
ATOM 653 C C . VAL A 1 85 ? -2.999 1.908 7.044 1.00 96.38 85 VAL A C 1
ATOM 655 O O . VAL A 1 85 ? -3.498 1.373 8.028 1.00 96.38 85 VAL A O 1
ATOM 658 N N . ASN A 1 86 ? -2.596 3.180 7.037 1.00 96.44 86 ASN A N 1
ATOM 659 C CA . ASN A 1 86 ? -2.793 4.070 8.181 1.00 96.44 86 ASN A CA 1
ATOM 660 C C . ASN A 1 86 ? -4.284 4.275 8.466 1.00 96.44 86 ASN A C 1
ATOM 662 O O . ASN A 1 86 ? -4.708 4.023 9.582 1.00 96.44 86 ASN A O 1
ATOM 666 N N . GLU A 1 87 ? -5.091 4.605 7.457 1.00 95.50 87 GLU A N 1
ATOM 667 C CA . GLU A 1 87 ? -6.542 4.792 7.616 1.00 95.50 87 GLU A CA 1
ATOM 668 C C . GLU A 1 87 ? -7.243 3.523 8.136 1.00 95.50 87 GLU A C 1
ATOM 670 O O . GLU A 1 87 ? -8.055 3.570 9.064 1.00 95.50 87 GLU A O 1
ATOM 675 N N . TYR A 1 88 ? -6.878 2.358 7.591 1.00 96.75 88 TYR A N 1
ATOM 676 C CA . TYR A 1 88 ? -7.365 1.074 8.092 1.00 96.75 88 TYR A CA 1
ATOM 677 C C . TYR A 1 88 ? -6.907 0.810 9.532 1.00 96.75 88 TYR A C 1
ATOM 679 O O . TYR A 1 88 ? -7.701 0.366 10.358 1.00 96.75 88 TYR A O 1
ATOM 687 N N . SER A 1 89 ? -5.642 1.097 9.850 1.00 97.19 89 SER A N 1
ATOM 688 C CA . SER A 1 89 ? -5.092 0.910 11.198 1.00 97.19 89 SER A CA 1
ATOM 689 C C . SER A 1 89 ? -5.795 1.804 12.210 1.00 97.19 89 SER A C 1
ATOM 691 O O . SER A 1 89 ? -6.153 1.321 13.277 1.00 97.19 89 SER A O 1
ATOM 693 N N . ASP A 1 90 ? -6.051 3.065 11.870 1.00 97.44 90 ASP A N 1
ATOM 694 C CA . ASP A 1 90 ? -6.762 4.011 12.731 1.00 97.44 90 ASP A CA 1
ATOM 695 C C . ASP A 1 90 ? -8.196 3.543 12.998 1.00 97.44 90 ASP A C 1
ATOM 697 O O . ASP A 1 90 ? -8.657 3.563 14.140 1.00 97.44 90 ASP A O 1
ATOM 701 N N . THR A 1 91 ? -8.878 3.033 11.968 1.00 96.94 91 THR A N 1
ATOM 702 C CA . THR A 1 91 ? -10.226 2.463 12.104 1.00 96.94 91 THR A CA 1
ATOM 703 C C . THR A 1 91 ? -10.222 1.240 13.020 1.00 96.94 91 THR A C 1
ATOM 705 O O . THR A 1 91 ? -10.983 1.183 13.985 1.00 96.94 91 THR A O 1
ATOM 708 N N . VAL A 1 92 ? -9.315 0.288 12.782 1.00 96.88 92 VAL A N 1
ATOM 709 C CA . VAL A 1 92 ? -9.188 -0.921 13.610 1.00 96.88 92 VAL A CA 1
ATOM 710 C C . VAL A 1 92 ? -8.815 -0.570 15.049 1.00 96.88 92 VAL A C 1
ATOM 712 O O . VAL A 1 92 ? -9.376 -1.135 15.982 1.00 96.88 92 VAL A O 1
ATOM 715 N N . LEU A 1 93 ? -7.900 0.377 15.268 1.00 96.44 93 LEU A N 1
ATOM 716 C CA . LEU A 1 93 ? -7.531 0.828 16.611 1.00 96.44 93 LEU A CA 1
ATOM 717 C C . LEU A 1 93 ? -8.705 1.502 17.327 1.00 96.44 93 LEU A C 1
ATOM 719 O O . LEU A 1 93 ? -8.887 1.285 18.525 1.00 96.44 93 LEU A O 1
ATOM 723 N N . LYS A 1 94 ? -9.526 2.278 16.610 1.00 97.31 94 LYS A N 1
ATOM 724 C CA . LYS A 1 94 ? -10.755 2.871 17.153 1.00 97.31 94 LYS A CA 1
ATOM 725 C C . LYS A 1 94 ? -11.751 1.791 17.576 1.00 97.31 94 LYS A C 1
ATOM 727 O O . LYS A 1 94 ? -12.273 1.858 18.686 1.00 97.31 94 LYS A O 1
ATOM 732 N N . GLU A 1 95 ? -11.972 0.777 16.744 1.00 96.94 95 GLU A N 1
ATOM 733 C CA . GLU A 1 95 ? -12.838 -0.360 17.083 1.00 96.94 95 GLU A CA 1
ATOM 734 C C . GLU A 1 95 ? -12.294 -1.183 18.257 1.00 96.94 95 GLU A C 1
ATOM 736 O O . GLU A 1 95 ? -13.059 -1.574 19.137 1.00 96.94 95 GLU A O 1
ATOM 741 N N . ILE A 1 96 ? -10.978 -1.407 18.320 1.00 96.62 96 ILE A N 1
ATOM 742 C CA . ILE A 1 96 ? -10.335 -2.094 19.449 1.00 96.62 96 ILE A CA 1
ATOM 743 C C . ILE A 1 96 ? -10.536 -1.302 20.742 1.00 96.62 96 ILE A C 1
ATOM 745 O O . ILE A 1 96 ? -10.880 -1.898 21.761 1.00 96.62 96 ILE A O 1
ATOM 749 N N . ASN A 1 97 ? -10.350 0.020 20.715 1.00 96.75 97 ASN A N 1
ATOM 750 C CA . ASN A 1 97 ? -10.588 0.868 21.884 1.00 96.75 97 ASN A CA 1
ATOM 751 C C . ASN A 1 97 ? -12.057 0.831 22.311 1.00 96.75 97 ASN A C 1
ATOM 753 O O . ASN A 1 97 ? -12.330 0.605 23.485 1.00 96.75 97 ASN A O 1
ATOM 757 N N . LYS A 1 98 ? -12.998 0.945 21.366 1.00 97.62 98 LYS A N 1
ATOM 758 C CA . LYS A 1 98 ? -14.433 0.801 21.649 1.00 97.62 98 LYS A CA 1
ATOM 759 C C . LYS A 1 98 ? -14.746 -0.555 22.287 1.00 97.62 98 LYS A C 1
ATOM 761 O O . LYS A 1 98 ? -15.401 -0.622 23.320 1.00 97.62 98 LYS A O 1
ATOM 766 N N . SER A 1 99 ? -14.228 -1.640 21.716 1.00 95.94 99 SER A N 1
ATOM 767 C CA . SER A 1 99 ? -14.411 -2.984 22.268 1.00 95.94 99 SER A CA 1
ATOM 768 C C . SER A 1 99 ? -13.804 -3.112 23.669 1.00 95.94 99 SER A C 1
ATOM 770 O O . SER A 1 99 ? -14.396 -3.736 24.548 1.00 95.94 99 SER A O 1
ATOM 772 N N . HIS A 1 100 ? -12.647 -2.495 23.913 1.00 97.62 100 HIS A N 1
ATOM 773 C CA . HIS A 1 100 ? -12.028 -2.463 25.234 1.00 97.62 100 HIS A CA 1
ATOM 774 C C . HIS A 1 100 ? -12.894 -1.719 26.260 1.00 97.62 100 HIS A C 1
ATOM 776 O O . HIS A 1 100 ? -13.082 -2.220 27.370 1.00 97.62 100 HIS A O 1
ATOM 782 N N . GLU A 1 101 ? -13.455 -0.569 25.885 1.00 96.38 101 GLU A N 1
ATOM 783 C CA . GLU A 1 101 ? -14.390 0.194 26.717 1.00 96.38 101 GLU A CA 1
ATOM 784 C C . GLU A 1 101 ? -15.657 -0.608 27.025 1.00 96.38 101 GLU A C 1
ATOM 786 O O . GLU A 1 101 ? -16.060 -0.684 28.183 1.00 96.38 101 GLU A O 1
ATOM 791 N N . GLU A 1 102 ? -16.244 -1.278 26.032 1.00 96.38 102 GLU A N 1
ATOM 792 C CA . GLU A 1 102 ? -17.410 -2.147 26.229 1.00 96.38 102 GLU A CA 1
ATOM 793 C C . GLU A 1 102 ? -17.103 -3.302 27.192 1.00 96.38 102 GLU A C 1
ATOM 795 O O . GLU A 1 102 ? -17.901 -3.607 28.080 1.00 96.38 102 GLU A O 1
ATOM 800 N N . VAL A 1 103 ? -15.930 -3.930 27.072 1.00 97.19 103 VAL A N 1
ATOM 801 C CA . VAL A 1 103 ? -15.501 -5.001 27.983 1.00 97.19 103 VAL A CA 1
ATOM 802 C C . VAL A 1 103 ? -15.302 -4.479 29.407 1.00 97.19 103 VAL A C 1
ATOM 804 O O . VAL A 1 103 ? -15.724 -5.142 30.357 1.00 97.19 103 VAL A O 1
ATOM 807 N N . MET A 1 104 ? -14.702 -3.299 29.579 1.00 94.38 104 MET A N 1
ATOM 808 C CA . MET A 1 104 ? -14.551 -2.678 30.900 1.00 94.38 104 MET A CA 1
ATOM 809 C C . MET A 1 104 ? -15.899 -2.275 31.494 1.00 94.38 104 MET A C 1
ATOM 811 O O . MET A 1 104 ? -16.162 -2.540 32.663 1.00 94.38 104 MET A O 1
ATOM 815 N N . PHE A 1 105 ? -16.803 -1.744 30.677 1.00 96.06 105 PHE A N 1
ATOM 816 C CA . PHE A 1 105 ? -18.166 -1.447 31.091 1.00 96.06 105 PHE A CA 1
ATOM 817 C C . PHE A 1 105 ? -18.917 -2.706 31.544 1.00 96.06 105 PHE A C 1
ATOM 819 O O . PHE A 1 105 ? -19.581 -2.698 32.581 1.00 96.06 105 PHE A O 1
ATOM 826 N N . LEU A 1 106 ? -18.788 -3.817 30.813 1.00 95.06 106 LEU A N 1
ATOM 827 C CA . LEU A 1 106 ? -19.360 -5.102 31.223 1.00 95.06 106 LEU A CA 1
ATOM 828 C C . LEU A 1 106 ? -18.744 -5.606 32.533 1.00 95.06 106 LEU A C 1
ATOM 830 O O . LEU A 1 106 ? -19.464 -6.155 33.368 1.00 95.06 106 LEU A O 1
ATOM 834 N N . TYR A 1 107 ? -17.441 -5.405 32.737 1.00 96.19 107 TYR A N 1
ATOM 835 C CA . TYR A 1 107 ? -16.766 -5.731 33.991 1.00 96.19 107 TYR A CA 1
ATOM 836 C C . TYR A 1 107 ? -17.310 -4.897 35.163 1.00 96.19 107 TYR A C 1
ATOM 838 O O . TYR A 1 107 ? -17.666 -5.456 36.205 1.00 96.19 107 TYR A O 1
ATOM 846 N N . ASP A 1 108 ? -17.471 -3.589 34.977 1.00 96.25 108 ASP A N 1
ATOM 847 C CA . ASP A 1 108 ? -18.023 -2.681 35.985 1.00 96.25 108 ASP A CA 1
ATOM 848 C C . ASP A 1 108 ? -19.498 -2.982 36.281 1.00 96.25 108 ASP A C 1
ATOM 850 O O . ASP A 1 108 ? -19.925 -3.003 37.441 1.00 96.25 108 ASP A O 1
ATOM 854 N N . MET A 1 109 ? -20.294 -3.294 35.256 1.00 94.06 109 MET A N 1
ATOM 855 C CA . MET A 1 109 ? -21.683 -3.718 35.425 1.00 94.06 109 MET A CA 1
ATOM 856 C C . MET A 1 109 ? -21.771 -5.051 36.169 1.00 94.06 109 MET A C 1
ATOM 858 O O . MET A 1 109 ? -22.607 -5.206 37.059 1.00 94.06 109 MET A O 1
ATOM 862 N N . LEU A 1 110 ? -20.909 -6.016 35.844 1.00 95.31 110 LEU A N 1
ATOM 863 C CA . LEU A 1 110 ? -20.869 -7.299 36.538 1.00 95.31 110 LEU A CA 1
ATOM 864 C C . LEU A 1 110 ? -20.520 -7.102 38.015 1.00 95.31 110 LEU A C 1
ATOM 866 O O . LEU A 1 110 ? -21.200 -7.649 38.887 1.00 95.31 110 LEU A O 1
ATOM 870 N N . ASN A 1 111 ? -19.511 -6.279 38.296 1.00 94.38 111 ASN A N 1
ATOM 871 C CA . ASN A 1 111 ? -19.078 -5.988 39.654 1.00 94.38 111 ASN A CA 1
ATOM 872 C C . ASN A 1 111 ? -20.155 -5.224 40.447 1.00 94.38 111 ASN A C 1
ATOM 874 O O . ASN A 1 111 ? -20.483 -5.597 41.573 1.00 94.38 111 ASN A O 1
ATOM 878 N N . SER A 1 112 ? -20.788 -4.211 39.848 1.00 94.75 112 SER A N 1
ATOM 879 C CA . SER A 1 112 ? -21.899 -3.490 40.487 1.00 94.75 112 SER A CA 1
ATOM 880 C C . SER A 1 112 ? -23.115 -4.393 40.719 1.00 94.75 112 SER A C 1
ATOM 882 O O . SER A 1 112 ? -23.732 -4.333 41.782 1.00 94.75 112 SER A O 1
ATOM 884 N N . LYS A 1 113 ? -23.440 -5.301 39.788 1.00 92.88 113 LYS A N 1
ATOM 885 C CA . LYS A 1 113 ? -24.523 -6.280 39.957 1.00 92.88 113 LYS A CA 1
ATOM 886 C C . LYS A 1 113 ? -24.214 -7.278 41.066 1.00 92.88 113 LYS A C 1
ATOM 888 O O . LYS A 1 113 ? -25.117 -7.622 41.826 1.00 92.88 113 LYS A O 1
ATOM 893 N N . GLN A 1 114 ? -22.964 -7.718 41.183 1.00 92.44 114 GLN A N 1
ATOM 894 C CA . GLN A 1 114 ? -22.518 -8.552 42.294 1.00 92.44 114 GLN A CA 1
ATOM 895 C C . GLN A 1 114 ? -22.675 -7.816 43.631 1.00 92.44 114 GLN A C 1
ATOM 897 O O . GLN A 1 114 ? -23.265 -8.374 44.555 1.00 92.44 114 GLN A O 1
ATOM 902 N N . ALA A 1 115 ? -22.229 -6.560 43.719 1.00 93.19 115 ALA A N 1
ATOM 903 C CA . ALA A 1 115 ? -22.380 -5.740 44.920 1.00 93.19 115 ALA A CA 1
ATOM 904 C C . ALA A 1 115 ? -23.858 -5.520 45.290 1.00 93.19 115 ALA A C 1
ATOM 906 O O . ALA A 1 115 ? -24.246 -5.693 46.444 1.00 93.19 115 ALA A O 1
ATOM 907 N N . ASN A 1 116 ? -24.707 -5.218 44.305 1.00 92.25 116 ASN A N 1
ATOM 908 C CA . ASN A 1 116 ? -26.145 -5.051 44.509 1.00 92.25 116 ASN A CA 1
ATOM 909 C C . ASN A 1 116 ? -26.806 -6.345 44.994 1.00 92.25 116 ASN A C 1
ATOM 911 O O . ASN A 1 116 ? -27.549 -6.313 45.970 1.00 92.25 116 ASN A O 1
ATOM 915 N N . LEU A 1 117 ? -26.501 -7.493 44.378 1.00 90.94 117 LEU A N 1
ATOM 916 C CA . LEU A 1 117 ? -27.013 -8.791 44.829 1.00 90.94 117 LEU A CA 1
ATOM 917 C C . LEU A 1 117 ? -26.555 -9.127 46.248 1.00 90.94 117 LEU A C 1
ATOM 919 O O . LEU A 1 117 ? -27.347 -9.647 47.029 1.00 90.94 117 LEU A O 1
ATOM 923 N N . GLN A 1 118 ? -25.307 -8.810 46.594 1.00 91.19 118 GLN A N 1
ATOM 924 C CA . GLN A 1 118 ? -24.791 -9.012 47.943 1.00 91.19 118 GLN A CA 1
ATOM 925 C C . GLN A 1 118 ? -25.535 -8.133 48.957 1.00 91.19 118 GLN A C 1
ATOM 927 O O . GLN A 1 118 ? -25.968 -8.634 49.991 1.00 91.19 118 GLN A O 1
ATOM 932 N N . ASN A 1 119 ? -25.751 -6.853 48.646 1.00 92.69 119 ASN A N 1
ATOM 933 C CA . ASN A 1 119 ? -26.520 -5.941 49.494 1.00 92.69 119 ASN A CA 1
ATOM 934 C C . ASN A 1 119 ? -27.976 -6.393 49.654 1.00 92.69 119 ASN A C 1
ATOM 936 O O . ASN A 1 119 ? -28.466 -6.476 50.776 1.00 92.69 119 ASN A O 1
ATOM 940 N N . THR A 1 120 ? -28.654 -6.765 48.565 1.00 91.56 120 THR A N 1
ATOM 941 C CA . THR A 1 120 ? -30.025 -7.292 48.630 1.00 91.56 120 THR A CA 1
ATOM 942 C C . THR A 1 120 ? -30.092 -8.589 49.436 1.00 91.56 120 THR A C 1
ATOM 944 O O . THR A 1 120 ? -31.009 -8.761 50.235 1.00 91.56 120 THR A O 1
ATOM 947 N N . ALA A 1 121 ? -29.117 -9.491 49.287 1.00 90.94 121 ALA A N 1
ATOM 948 C CA . ALA A 1 121 ? -29.043 -10.706 50.096 1.00 90.94 121 ALA A CA 1
ATOM 949 C C . ALA A 1 121 ? -28.878 -10.384 51.592 1.00 90.94 121 ALA A C 1
ATOM 951 O O . ALA A 1 121 ? -29.578 -10.968 52.418 1.00 90.94 121 ALA A O 1
ATOM 952 N N . MET A 1 122 ? -28.023 -9.413 51.937 1.00 90.44 122 MET A N 1
ATOM 953 C CA . MET A 1 122 ? -27.856 -8.944 53.318 1.00 90.44 122 MET A CA 1
ATOM 954 C C . MET A 1 122 ? -29.136 -8.301 53.875 1.00 90.44 122 MET A C 1
ATOM 956 O O . MET A 1 122 ? -29.497 -8.55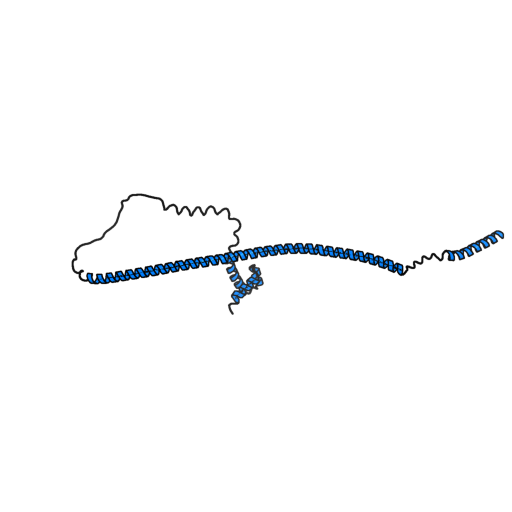3 55.023 1.00 90.44 122 MET A O 1
ATOM 960 N N . GLU A 1 123 ? -29.861 -7.507 53.083 1.00 91.06 123 GLU A N 1
ATOM 961 C CA . GLU A 1 123 ? -31.145 -6.931 53.502 1.00 91.06 123 GLU A CA 1
ATOM 962 C C . GLU A 1 123 ? -32.227 -7.993 53.716 1.00 91.06 123 GLU A C 1
ATOM 964 O O . GLU A 1 123 ? -32.997 -7.891 54.673 1.00 91.06 123 GLU 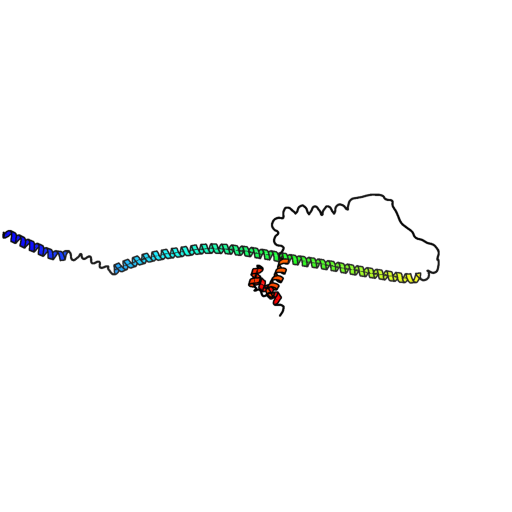A O 1
ATOM 969 N N . ILE A 1 124 ? -32.280 -9.019 52.859 1.00 90.50 124 ILE A N 1
ATOM 970 C CA . ILE A 1 124 ? -33.190 -10.159 53.026 1.00 90.50 124 ILE A CA 1
ATOM 971 C C . ILE A 1 124 ? -32.861 -10.905 54.317 1.00 90.50 124 ILE A C 1
ATOM 973 O O . ILE A 1 124 ? -33.773 -11.185 55.091 1.00 90.50 124 ILE A O 1
ATO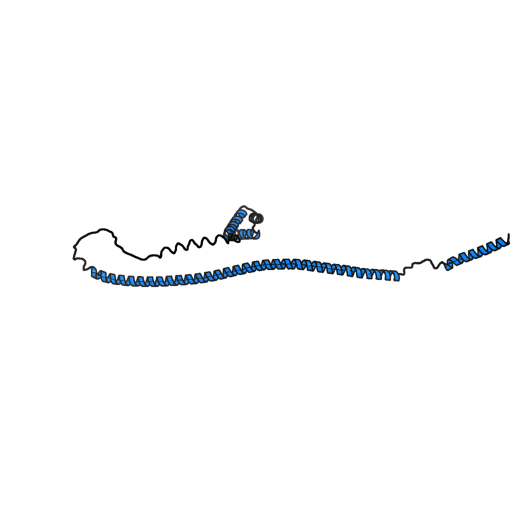M 977 N N . GLU A 1 125 ? -31.584 -11.192 54.586 1.00 90.38 125 GLU A N 1
ATOM 978 C CA . GLU A 1 125 ? -31.176 -11.855 55.828 1.00 90.38 125 GLU A CA 1
ATOM 979 C C . GLU A 1 125 ? -31.531 -11.007 57.058 1.00 90.38 125 GLU A C 1
ATOM 981 O O . GLU A 1 125 ? -32.061 -11.531 58.039 1.00 90.38 125 GLU A O 1
ATOM 986 N N . ARG A 1 126 ? -31.308 -9.688 56.995 1.00 90.75 126 ARG A N 1
ATOM 987 C CA . ARG A 1 126 ? -31.686 -8.764 58.070 1.00 90.75 126 ARG A CA 1
ATOM 988 C C . ARG A 1 126 ? -33.191 -8.783 58.323 1.00 90.75 126 ARG A C 1
ATOM 990 O O . ARG A 1 126 ? -33.609 -8.957 59.462 1.00 90.75 126 ARG A O 1
ATOM 997 N N . ARG A 1 127 ? -34.007 -8.663 57.272 1.00 88.81 127 ARG A N 1
ATOM 998 C CA . ARG A 1 127 ? -35.472 -8.707 57.392 1.00 88.81 127 ARG A CA 1
ATOM 999 C C . ARG A 1 127 ? -35.978 -10.065 57.858 1.00 88.81 127 ARG A C 1
ATOM 1001 O O . ARG A 1 127 ? -36.947 -10.110 58.603 1.00 88.81 127 ARG A O 1
ATOM 1008 N N . ALA A 1 128 ? -35.344 -11.158 57.439 1.00 88.56 128 ALA A N 1
ATOM 1009 C CA . ALA A 1 128 ? -35.683 -12.494 57.913 1.00 88.56 128 ALA A CA 1
ATOM 1010 C C . ALA A 1 128 ? -35.429 -12.622 59.422 1.00 88.56 128 ALA A C 1
ATOM 1012 O O . ALA A 1 128 ? -36.307 -13.100 60.134 1.00 88.56 128 ALA A O 1
ATOM 1013 N N . LYS A 1 129 ? -34.290 -12.117 59.920 1.00 87.12 129 LYS A N 1
ATOM 1014 C CA . LYS A 1 129 ? -33.995 -12.068 61.363 1.00 87.12 129 LYS A CA 1
ATOM 1015 C C . LYS A 1 129 ? -34.970 -11.171 62.128 1.00 87.12 129 LYS A C 1
ATOM 1017 O O . LYS A 1 129 ? -35.508 -11.602 63.140 1.00 87.12 129 LYS A O 1
ATOM 1022 N N . GLU A 1 130 ? -35.262 -9.970 61.630 1.00 85.81 130 GLU A N 1
ATOM 1023 C CA . GLU A 1 130 ? -36.239 -9.057 62.249 1.00 85.81 130 GLU A CA 1
ATOM 1024 C C . GLU A 1 130 ? -37.658 -9.662 62.270 1.00 85.81 130 GLU A C 1
ATOM 1026 O O . GLU A 1 130 ? -38.384 -9.543 63.258 1.00 85.81 130 GLU A O 1
ATOM 1031 N N . ALA A 1 131 ? -38.062 -10.353 61.201 1.00 79.88 131 ALA A N 1
ATOM 1032 C CA . ALA A 1 131 ? -39.338 -11.064 61.129 1.00 79.88 131 ALA A CA 1
ATOM 1033 C C . ALA A 1 131 ? -39.386 -12.259 62.095 1.00 79.88 131 ALA A C 1
ATOM 1035 O O . ALA A 1 131 ? -40.416 -12.508 62.718 1.00 79.88 131 ALA A O 1
ATOM 1036 N N . GLU A 1 132 ? -38.280 -12.987 62.252 1.00 79.31 132 GLU A N 1
ATOM 1037 C CA . GLU A 1 132 ? -38.172 -14.083 63.215 1.00 79.31 132 GLU A CA 1
ATOM 1038 C C . GLU A 1 132 ? -38.227 -13.567 64.662 1.00 79.31 132 GLU A C 1
ATOM 1040 O O . GLU A 1 132 ? -38.970 -14.110 65.479 1.00 79.31 132 GLU A O 1
ATOM 1045 N N . GLU A 1 133 ? -37.528 -12.475 64.983 1.00 79.69 133 GLU A N 1
ATOM 1046 C CA . GLU A 1 133 ? -37.558 -11.840 66.307 1.00 79.69 133 GLU A CA 1
ATOM 1047 C C . GLU A 1 133 ? -38.922 -11.235 66.644 1.00 79.69 133 GLU A C 1
ATOM 1049 O O . GLU A 1 133 ? -39.411 -11.401 67.763 1.00 79.69 133 GLU A O 1
ATOM 1054 N N . THR A 1 134 ? -39.585 -10.586 65.687 1.00 74.25 134 THR A N 1
ATOM 1055 C CA . THR A 1 134 ? -40.947 -10.063 65.882 1.00 74.25 134 THR A CA 1
ATOM 1056 C C . THR A 1 134 ? -41.971 -11.184 66.000 1.00 74.25 134 THR A C 1
ATOM 1058 O O . THR A 1 134 ? -42.845 -11.101 66.858 1.00 74.25 134 THR A O 1
ATOM 1061 N N . ALA A 1 135 ? -41.840 -12.272 65.234 1.00 75.19 135 ALA A N 1
ATOM 1062 C CA . ALA A 1 135 ? -42.672 -13.460 65.406 1.00 75.19 135 ALA A CA 1
ATOM 1063 C C . ALA A 1 135 ? -42.449 -14.116 66.776 1.00 75.19 135 ALA A C 1
ATOM 1065 O O . ALA A 1 135 ? -43.407 -14.555 67.410 1.00 75.19 135 ALA A O 1
ATOM 1066 N N . LYS A 1 136 ? -41.206 -14.149 67.266 1.00 76.38 136 LYS A N 1
ATOM 1067 C CA . LYS A 1 136 ? -40.870 -14.690 68.588 1.00 76.38 136 LYS A CA 1
ATOM 1068 C C . LYS A 1 136 ? -41.438 -13.822 69.715 1.00 76.38 136 LYS A C 1
ATOM 1070 O O . LYS A 1 136 ? -42.105 -14.353 70.594 1.00 76.38 136 LYS A O 1
ATOM 1075 N N . SER A 1 137 ? -41.284 -12.503 69.619 1.00 75.25 137 SER A N 1
ATOM 1076 C CA . SER A 1 137 ? -41.849 -11.515 70.555 1.00 75.25 137 SER A CA 1
ATOM 1077 C C . SER A 1 137 ? -43.384 -11.495 70.543 1.00 75.25 137 SER A C 1
ATOM 1079 O O . SER A 1 137 ? -44.030 -11.358 71.581 1.00 75.25 137 SER A O 1
ATOM 1081 N N . ALA A 1 138 ? -43.995 -11.651 69.364 1.00 66.88 138 ALA A N 1
ATOM 1082 C CA . ALA A 1 138 ? -45.444 -11.773 69.207 1.00 66.88 138 ALA A CA 1
ATOM 1083 C C . ALA A 1 138 ? -45.963 -13.077 69.824 1.00 66.88 138 ALA A C 1
ATOM 1085 O O . ALA A 1 138 ? -47.023 -13.101 70.440 1.00 66.88 138 ALA A O 1
ATOM 1086 N N . LYS A 1 139 ? -45.203 -14.168 69.701 1.00 64.81 139 LYS A N 1
ATOM 1087 C CA . LYS A 1 139 ? -45.544 -15.442 70.333 1.00 64.81 139 LYS A CA 1
ATOM 1088 C C . LYS A 1 139 ? -45.448 -15.360 71.860 1.00 64.81 139 LYS A C 1
ATOM 1090 O O . LYS A 1 139 ? -46.357 -15.824 72.533 1.00 64.81 139 LYS A O 1
ATOM 1095 N N . GLU A 1 140 ? -44.419 -14.699 72.387 1.00 59.97 140 GLU A N 1
ATOM 1096 C CA . GLU A 1 140 ? -44.244 -14.451 73.827 1.00 59.97 140 GLU A CA 1
ATOM 1097 C C . GLU A 1 140 ? -45.359 -13.555 74.398 1.00 59.97 140 GLU A C 1
ATOM 1099 O O . GLU A 1 140 ? -45.907 -13.828 75.461 1.00 59.97 140 GLU A O 1
ATOM 1104 N N . THR A 1 141 ? -45.768 -12.513 73.669 1.00 58.44 141 THR A N 1
ATOM 1105 C CA . THR A 1 141 ? -46.880 -11.641 74.091 1.00 58.44 141 THR A CA 1
ATOM 1106 C C . THR A 1 141 ? -48.242 -12.319 73.994 1.00 58.44 141 THR A C 1
ATOM 1108 O O . THR A 1 141 ? -49.088 -12.068 74.846 1.00 58.44 141 THR A O 1
ATOM 1111 N N . VAL A 1 142 ? -48.469 -13.207 73.023 1.00 59.12 142 VAL A N 1
ATOM 1112 C CA . VAL A 1 142 ? -49.697 -14.019 72.964 1.00 59.12 142 VAL A CA 1
ATOM 1113 C C . VAL A 1 142 ? -49.745 -15.035 74.109 1.00 59.12 142 VAL A C 1
ATOM 1115 O O . VAL A 1 142 ? -50.806 -15.200 74.700 1.00 59.12 142 VAL A O 1
ATOM 1118 N N . GLU A 1 143 ? -48.617 -15.638 74.490 1.00 57.59 143 GLU A N 1
ATOM 1119 C CA . GLU A 1 143 ? -48.533 -16.562 75.633 1.00 57.59 143 GLU A CA 1
ATOM 1120 C C . GLU A 1 143 ? -48.815 -15.842 76.973 1.00 57.59 143 GLU A C 1
ATOM 1122 O O . GLU A 1 143 ? -49.580 -16.335 77.799 1.00 57.59 143 GLU A O 1
ATOM 1127 N N . VAL A 1 144 ? -48.330 -14.603 77.141 1.00 57.81 144 VAL A N 1
ATOM 1128 C CA . VAL A 1 144 ? -48.632 -13.744 78.310 1.00 57.81 144 VAL A CA 1
ATOM 1129 C C . VAL A 1 144 ? -50.081 -13.221 78.304 1.00 57.81 144 VAL A C 1
ATOM 1131 O O . VAL A 1 144 ? -50.712 -13.060 79.354 1.00 57.81 144 VAL A O 1
ATOM 1134 N N . VAL A 1 145 ? -50.649 -12.950 77.126 1.00 56.44 145 VAL A N 1
ATOM 1135 C CA . VAL A 1 145 ? -52.050 -12.516 76.984 1.00 56.44 145 VAL A CA 1
ATOM 1136 C C . VAL A 1 145 ? -53.020 -13.678 77.228 1.00 56.44 145 VAL A C 1
ATOM 1138 O O . VAL A 1 145 ? -54.083 -13.473 77.811 1.00 56.44 145 VAL A O 1
ATOM 1141 N N . GLU A 1 146 ? -52.653 -14.906 76.867 1.00 52.38 146 GLU A N 1
ATOM 1142 C CA . GLU A 1 146 ? -53.439 -16.106 77.167 1.00 52.38 146 GLU A CA 1
ATOM 1143 C C . GLU A 1 146 ? -53.461 -16.405 78.679 1.00 52.38 146 GLU A C 1
ATOM 1145 O O . GLU A 1 146 ? -54.530 -16.687 79.225 1.00 52.38 146 GLU A O 1
ATOM 1150 N N . GLU A 1 147 ? -52.342 -16.207 79.387 1.00 49.53 147 GLU A N 1
ATOM 1151 C CA . GLU A 1 147 ? -52.268 -16.336 80.852 1.00 49.53 147 GLU A CA 1
ATOM 1152 C C . GLU A 1 147 ? -53.078 -15.242 81.589 1.00 49.53 147 GLU A C 1
ATOM 1154 O O . GLU A 1 147 ? -53.741 -15.509 82.600 1.00 49.53 147 GLU A O 1
ATOM 1159 N N . THR A 1 148 ? -53.126 -14.019 81.049 1.00 50.91 148 THR A N 1
ATOM 1160 C CA . THR A 1 148 ? -53.920 -12.906 81.616 1.00 50.91 148 THR A CA 1
ATOM 1161 C C . THR A 1 148 ? -55.408 -12.942 81.234 1.00 50.91 148 THR A C 1
ATOM 1163 O O . THR A 1 148 ? -56.248 -12.435 81.975 1.00 50.91 148 THR A O 1
ATOM 1166 N N . LEU A 1 149 ? -55.798 -13.607 80.143 1.00 46.38 149 LEU A N 1
ATOM 1167 C CA . LEU A 1 149 ? -57.209 -13.829 79.787 1.00 46.38 149 LEU A CA 1
ATOM 1168 C C . LEU A 1 149 ? -57.898 -14.871 80.684 1.00 46.38 149 LEU A C 1
ATOM 1170 O O . LEU A 1 149 ? -59.116 -14.793 80.878 1.00 46.38 149 LEU A O 1
ATOM 1174 N N . SER A 1 150 ? -57.147 -15.807 81.273 1.00 47.50 150 SER A N 1
ATOM 1175 C CA . SER A 1 150 ? -57.672 -16.720 82.299 1.00 47.50 150 SER A CA 1
ATOM 1176 C C . SER A 1 150 ? -57.982 -16.037 83.632 1.00 47.50 150 SER A C 1
ATOM 1178 O O . SER A 1 150 ? -58.884 -16.496 84.328 1.00 47.50 150 SER A O 1
ATOM 1180 N N . SER A 1 151 ? -57.308 -14.936 83.982 1.00 46.50 151 SER A N 1
ATOM 1181 C CA . SER A 1 151 ? -57.535 -14.235 85.256 1.00 46.50 151 SER A CA 1
ATOM 1182 C C . SER A 1 151 ? -58.603 -13.137 85.181 1.00 46.50 151 SER A C 1
ATOM 1184 O O . SER A 1 151 ? -59.190 -12.790 86.200 1.00 46.50 151 SER A O 1
ATOM 1186 N N . VAL A 1 152 ? -58.927 -12.624 83.988 1.00 51.94 152 VAL A N 1
ATOM 1187 C CA . VAL A 1 152 ? -59.882 -11.505 83.825 1.00 51.94 152 VAL A CA 1
ATOM 1188 C C . VAL A 1 152 ? -61.335 -11.965 83.606 1.00 51.94 152 VAL A C 1
ATOM 1190 O O . VAL A 1 152 ? -62.273 -11.195 83.816 1.00 51.94 152 VAL A O 1
ATOM 1193 N N . LYS A 1 153 ? -61.581 -13.236 83.251 1.00 43.88 153 LYS A N 1
ATOM 1194 C CA . LYS A 1 153 ? -62.955 -13.758 83.080 1.00 43.88 153 LYS A CA 1
ATOM 1195 C C . LYS A 1 153 ? -63.757 -13.899 84.381 1.00 43.88 153 LYS A C 1
ATOM 1197 O O . LYS A 1 153 ? -64.971 -14.074 84.299 1.00 43.88 153 LYS A O 1
ATOM 1202 N N . GLU A 1 154 ? -63.130 -13.791 85.549 1.00 41.34 154 GLU A N 1
ATOM 1203 C CA . GLU A 1 154 ? -63.813 -13.922 86.845 1.00 41.34 154 GLU A CA 1
ATOM 1204 C C . GLU A 1 154 ? -64.256 -12.581 87.467 1.00 41.34 154 GLU A C 1
ATOM 1206 O O . GLU A 1 154 ? -65.049 -12.585 88.406 1.00 41.34 154 GLU A O 1
ATOM 1211 N N . GLU A 1 155 ? -63.849 -11.426 86.919 1.00 43.22 155 GLU A N 1
ATOM 1212 C CA . GLU A 1 155 ? -64.026 -10.122 87.592 1.00 43.22 155 GLU A CA 1
ATOM 1213 C C . GLU A 1 155 ? -64.861 -9.082 86.809 1.00 43.22 155 GLU A C 1
ATOM 1215 O O . GLU A 1 155 ? -64.904 -7.909 87.163 1.00 43.22 155 GLU A O 1
ATOM 1220 N N . ALA A 1 156 ? -65.584 -9.491 85.758 1.00 37.66 156 ALA A N 1
ATOM 1221 C CA . ALA A 1 156 ? -66.380 -8.583 84.912 1.00 37.66 156 ALA A CA 1
ATOM 1222 C C . ALA A 1 156 ? -67.889 -8.510 85.254 1.00 37.66 156 ALA A C 1
ATOM 1224 O O . ALA A 1 156 ? -68.671 -7.961 84.478 1.00 37.66 156 ALA A O 1
ATOM 1225 N N . ILE A 1 157 ? -68.328 -9.031 86.409 1.00 41.75 157 ILE A N 1
ATOM 1226 C CA . ILE A 1 157 ? -69.710 -8.860 86.908 1.00 41.75 157 ILE A CA 1
ATOM 1227 C C . ILE A 1 157 ? -69.705 -8.125 88.251 1.00 41.75 157 ILE A C 1
ATOM 1229 O O . ILE A 1 157 ? -70.206 -8.615 89.262 1.00 41.75 157 ILE A O 1
ATOM 1233 N N . LYS A 1 158 ? -69.146 -6.917 88.290 1.00 37.62 158 LYS A N 1
ATOM 1234 C CA . LYS A 1 158 ? -69.547 -5.926 89.291 1.00 37.62 158 LYS A CA 1
ATOM 1235 C C . LYS A 1 158 ? -69.157 -4.527 88.833 1.00 37.62 158 LYS A C 1
ATOM 1237 O O . LYS A 1 158 ? -67.994 -4.271 88.565 1.00 37.62 158 LYS A O 1
ATOM 1242 N N . ASN A 1 159 ? -70.139 -3.632 88.859 1.00 36.75 159 ASN A N 1
ATOM 1243 C CA . ASN A 1 159 ? -70.025 -2.173 88.748 1.00 36.75 159 ASN A CA 1
ATOM 1244 C C . ASN A 1 159 ? -70.202 -1.590 87.337 1.00 36.75 159 ASN A C 1
ATOM 1246 O O . ASN A 1 159 ? -69.285 -1.107 86.683 1.00 36.75 159 ASN A O 1
ATOM 1250 N N . SER A 1 160 ? -71.471 -1.578 86.933 1.00 34.88 160 SER A N 1
ATOM 1251 C CA . SER A 1 160 ? -72.100 -0.510 86.154 1.00 34.88 160 SER A CA 1
ATOM 1252 C C . SER A 1 160 ? -72.166 0.818 86.930 1.00 34.88 160 SER A C 1
ATOM 1254 O O . SER A 1 160 ? -72.261 0.769 88.158 1.00 34.88 160 SER A O 1
ATOM 1256 N N . ILE A 1 161 ? -72.328 1.922 86.172 1.00 32.34 161 ILE A N 1
ATOM 1257 C CA . ILE A 1 161 ? -72.601 3.347 86.519 1.00 32.34 161 ILE A CA 1
ATOM 1258 C C . ILE A 1 161 ? -71.301 4.186 86.377 1.00 32.34 161 ILE A C 1
ATOM 1260 O O . ILE A 1 161 ? -70.339 3.904 87.075 1.00 32.34 161 ILE A O 1
ATOM 1264 N N . GLU A 1 162 ? -71.125 5.146 85.446 1.00 29.89 162 GLU A N 1
ATOM 1265 C CA . GLU A 1 162 ? -72.017 6.246 85.017 1.00 29.89 162 GLU A CA 1
ATOM 1266 C C . GLU A 1 162 ? -71.532 6.956 83.708 1.00 29.89 162 GLU A C 1
ATOM 1268 O O . GLU A 1 162 ? -70.330 7.106 83.510 1.00 29.89 162 GLU A O 1
ATOM 1273 N N . ALA A 1 163 ? -72.499 7.390 82.872 1.00 30.33 163 ALA A N 1
ATOM 1274 C CA . ALA A 1 163 ? -72.592 8.560 81.951 1.00 30.33 163 ALA A CA 1
ATOM 1275 C C . ALA A 1 163 ? -71.410 8.978 81.021 1.00 30.33 163 ALA A C 1
ATOM 1277 O O . ALA A 1 163 ? -70.332 9.325 81.481 1.00 30.33 163 ALA A O 1
ATOM 1278 N N . GLU A 1 164 ? -71.536 8.890 79.679 1.00 31.03 164 GLU A N 1
ATOM 1279 C CA . GLU A 1 164 ? -72.064 9.916 78.719 1.00 31.03 164 GLU A CA 1
ATOM 1280 C C . GLU A 1 164 ? -71.201 11.205 78.616 1.00 31.03 164 GLU A C 1
ATOM 1282 O O . GLU A 1 164 ? -70.784 11.736 79.628 1.00 31.03 164 GLU A O 1
ATOM 1287 N N . THR A 1 165 ? -70.879 11.872 77.495 1.00 26.97 165 THR A N 1
ATOM 1288 C CA . THR A 1 165 ? -71.104 11.771 76.039 1.00 26.97 165 THR A CA 1
ATOM 1289 C C . THR A 1 165 ? -70.223 12.842 75.347 1.00 26.97 165 THR A C 1
ATOM 1291 O O . THR A 1 165 ? -70.037 13.932 75.872 1.00 26.97 165 THR A O 1
ATOM 1294 N N . LYS A 1 166 ? -69.725 12.503 74.151 1.00 30.34 166 LYS A N 1
ATOM 1295 C CA . LYS A 1 166 ? -69.199 13.283 72.997 1.00 30.34 166 LYS A CA 1
ATOM 1296 C C . LYS A 1 166 ? -69.233 14.837 72.982 1.00 30.34 166 LYS A C 1
ATOM 1298 O O . LYS A 1 166 ? -70.300 15.420 73.124 1.00 30.34 166 LYS A O 1
ATOM 1303 N N . GLY A 1 167 ? -68.150 15.448 72.453 1.00 27.81 167 GLY A N 1
ATOM 1304 C CA . GLY A 1 167 ? -68.259 16.512 71.425 1.00 27.81 167 GLY A CA 1
ATOM 1305 C C . GLY A 1 167 ? -67.213 17.654 71.372 1.00 27.81 167 GLY A C 1
ATOM 1306 O O . GLY A 1 167 ? -67.298 18.580 72.158 1.00 27.81 167 GLY A O 1
ATOM 1307 N N . PHE A 1 168 ? -66.372 17.639 70.319 1.00 23.48 168 PHE A N 1
ATOM 1308 C CA . PHE A 1 168 ? -66.058 18.765 69.395 1.00 23.48 168 PHE A CA 1
ATOM 1309 C C . PHE A 1 168 ? -65.070 19.918 69.772 1.00 23.48 168 PHE A C 1
ATOM 1311 O O . PHE A 1 168 ? -65.436 20.879 70.432 1.00 23.48 168 PHE A O 1
ATOM 1318 N N . LEU A 1 169 ? -63.852 19.827 69.196 1.00 25.64 169 LEU A N 1
ATOM 1319 C CA . LEU A 1 169 ? -63.114 20.785 68.321 1.00 25.64 169 LEU A CA 1
ATOM 1320 C C . LEU A 1 169 ? -62.770 22.252 68.727 1.00 25.64 169 LEU A C 1
ATOM 1322 O O . LEU A 1 169 ? -63.651 23.064 68.975 1.00 25.64 169 LEU A O 1
ATOM 1326 N N . VAL A 1 170 ? -61.475 22.578 68.489 1.00 25.31 170 VAL A N 1
ATOM 1327 C CA . VAL A 1 170 ? -60.843 23.885 68.118 1.00 25.31 170 VAL A CA 1
ATOM 1328 C C . VAL A 1 170 ? -60.719 24.925 69.252 1.00 25.31 170 VAL A C 1
ATOM 1330 O O . VAL A 1 170 ? -61.668 25.159 69.975 1.00 25.31 170 VAL A O 1
ATOM 1333 N N . GLY A 1 171 ? -59.614 25.644 69.484 1.00 28.38 171 GLY A N 1
ATOM 1334 C CA . GLY A 1 171 ? -58.304 25.775 68.842 1.00 28.38 171 GLY A CA 1
ATOM 1335 C C . GLY A 1 171 ? -57.561 27.022 69.380 1.00 28.38 171 GLY A C 1
ATOM 1336 O O . GLY A 1 171 ? -58.128 27.789 70.153 1.00 28.38 171 GLY A O 1
ATOM 1337 N N . ILE A 1 172 ? -56.347 27.234 68.851 1.00 25.88 172 ILE A N 1
ATOM 1338 C CA . ILE A 1 172 ? -55.590 28.503 68.712 1.00 25.88 172 ILE A CA 1
ATOM 1339 C C . ILE A 1 172 ? -54.868 29.064 69.960 1.00 25.88 172 ILE A C 1
ATOM 1341 O O . ILE A 1 172 ? -55.497 29.431 70.947 1.00 25.88 172 ILE A O 1
ATOM 1345 N N . GLY A 1 173 ? -53.540 29.250 69.844 1.00 27.39 173 GLY A N 1
ATOM 1346 C CA . GLY A 1 173 ? -52.765 30.153 70.711 1.00 27.39 173 GLY A CA 1
ATOM 1347 C C . GLY A 1 173 ? -51.251 29.894 70.804 1.00 27.39 173 GLY A C 1
ATOM 1348 O O . GLY A 1 173 ? -50.794 29.403 71.825 1.00 27.39 173 GLY A O 1
ATOM 1349 N N . GLU A 1 174 ? -50.522 30.235 69.736 1.00 30.67 174 GLU A N 1
ATOM 1350 C CA . GLU A 1 174 ? -49.055 30.429 69.540 1.00 30.67 174 GLU A CA 1
ATOM 1351 C C . GLU A 1 174 ? -48.313 31.237 70.649 1.00 30.67 174 GLU A C 1
ATOM 1353 O O . GLU A 1 174 ? -49.030 31.880 71.425 1.00 30.67 174 GLU A O 1
ATOM 1358 N N . PRO A 1 175 ? -46.939 31.297 70.755 1.00 41.44 175 PRO A N 1
ATOM 1359 C CA . PRO A 1 175 ? -46.019 31.735 69.662 1.00 41.44 175 PRO A CA 1
ATOM 1360 C C . PRO A 1 175 ? -44.526 31.244 69.562 1.00 41.44 175 PRO A C 1
ATOM 1362 O O . PRO A 1 175 ? -43.878 31.023 70.580 1.00 41.44 175 PRO A O 1
ATOM 1365 N N . ILE A 1 176 ? -44.002 31.260 68.303 1.00 38.44 176 ILE A N 1
ATOM 1366 C CA . ILE A 1 176 ? -42.717 31.855 67.775 1.00 38.44 176 ILE A CA 1
ATOM 1367 C C . ILE A 1 176 ? -41.359 31.138 68.117 1.00 38.44 176 ILE A C 1
ATOM 1369 O O . ILE A 1 176 ? -41.193 30.714 69.250 1.00 38.44 176 ILE A O 1
ATOM 1373 N N . GLU A 1 177 ? -40.308 30.934 67.280 1.00 34.66 177 GLU A N 1
ATOM 1374 C CA . GLU A 1 177 ? -39.810 31.430 65.962 1.00 34.66 177 GLU A CA 1
ATOM 1375 C C . GLU A 1 177 ? -38.761 30.456 65.332 1.00 34.66 177 GLU A C 1
ATOM 1377 O O . GLU A 1 177 ? -38.357 29.486 65.969 1.00 34.66 177 GLU A O 1
ATOM 1382 N N . ASP A 1 178 ? -38.272 30.823 64.134 1.00 36.22 178 ASP A N 1
ATOM 1383 C CA . ASP A 1 178 ? -37.135 30.321 63.322 1.00 36.22 178 ASP A CA 1
ATOM 1384 C C . ASP A 1 178 ? -37.447 29.248 62.261 1.00 36.22 178 ASP A C 1
ATOM 1386 O O . ASP A 1 178 ? -37.523 28.057 62.539 1.00 36.22 178 ASP A O 1
ATOM 1390 N N . SER A 1 179 ? -37.823 29.604 61.025 1.00 42.09 179 SER A N 1
ATOM 1391 C CA . SER A 1 179 ? -37.145 30.401 59.975 1.00 42.09 179 SER A CA 1
ATOM 1392 C C . SER A 1 179 ? -36.115 29.599 59.140 1.00 42.09 179 SER A C 1
ATOM 1394 O O . SER A 1 179 ? -35.156 29.017 59.632 1.00 42.09 179 SER A O 1
ATOM 1396 N N . GLU A 1 180 ? -36.383 29.568 57.826 1.00 48.81 180 GLU A N 1
ATOM 1397 C CA . GLU A 1 180 ? -35.413 29.436 56.723 1.00 48.81 180 GLU A CA 1
ATOM 1398 C C . GLU A 1 180 ? -34.672 28.106 56.458 1.00 48.81 180 GLU A C 1
ATOM 1400 O O . GLU A 1 180 ? -33.444 28.080 56.429 1.00 48.81 180 GLU A O 1
ATOM 1405 N N . LYS A 1 181 ? -35.372 27.021 56.073 1.00 44.62 181 LYS A N 1
ATOM 1406 C CA . LYS A 1 181 ? -34.724 25.913 55.315 1.00 44.62 181 LYS A CA 1
ATOM 1407 C C . LYS A 1 181 ? -35.489 25.307 54.137 1.00 44.62 181 LYS A C 1
ATOM 1409 O O . LYS A 1 181 ? -35.012 24.345 53.547 1.00 44.62 181 LYS A O 1
ATOM 1414 N N . GLU A 1 182 ? -36.596 25.902 53.705 1.00 43.62 182 GLU A N 1
ATOM 1415 C CA . GLU A 1 182 ? -37.415 25.337 52.615 1.00 43.62 182 GLU A CA 1
ATOM 1416 C C . GLU A 1 182 ? -37.545 26.267 51.398 1.00 43.62 182 GLU A C 1
ATOM 1418 O O . GLU A 1 182 ? -38.523 26.241 50.664 1.00 43.62 182 GLU A O 1
ATOM 1423 N N . ARG A 1 183 ? -36.529 27.111 51.167 1.00 42.38 183 ARG A N 1
ATOM 1424 C CA . ARG A 1 183 ? -36.425 27.963 49.966 1.00 42.38 183 ARG A CA 1
ATOM 1425 C C . ARG A 1 183 ? -35.105 27.850 49.200 1.00 42.38 183 ARG A C 1
ATOM 1427 O O . ARG A 1 183 ? -34.893 28.610 48.266 1.00 42.38 183 ARG A O 1
ATOM 1434 N N . VAL A 1 184 ? -34.231 26.904 49.553 1.00 50.69 184 VAL A N 1
ATOM 1435 C CA . VAL A 1 184 ? -32.901 26.779 48.919 1.00 50.69 184 VAL A CA 1
ATOM 1436 C C . VAL A 1 184 ? -32.844 25.671 47.859 1.00 50.69 184 VAL A C 1
ATOM 1438 O O . VAL A 1 184 ? -31.937 25.672 47.038 1.00 50.69 184 VAL A O 1
ATOM 1441 N N . LEU A 1 185 ? -33.819 24.758 47.792 1.00 45.47 185 LEU A N 1
ATOM 1442 C CA . LEU A 1 185 ? -33.717 23.615 46.873 1.00 45.47 185 LEU A CA 1
ATOM 1443 C C . LEU A 1 185 ? -34.355 23.840 45.491 1.00 45.47 185 LEU A C 1
ATOM 1445 O O . LEU A 1 185 ? -33.964 23.187 44.531 1.00 45.47 185 LEU A O 1
ATOM 1449 N N . GLU A 1 186 ? -35.273 24.799 45.348 1.00 48.72 186 GLU A N 1
ATOM 1450 C CA . GLU A 1 186 ? -35.914 25.081 44.051 1.00 48.72 186 GLU A CA 1
ATOM 1451 C C . GLU A 1 186 ? -35.173 26.126 43.204 1.00 48.72 186 GLU A C 1
ATOM 1453 O O . GLU A 1 186 ? -35.474 26.285 42.024 1.00 48.72 186 GLU A O 1
ATOM 1458 N N . GLN A 1 187 ? -34.161 26.803 43.755 1.00 50.59 187 GLN A N 1
ATOM 1459 C CA . GLN A 1 187 ? -33.383 27.808 43.017 1.00 50.59 187 GLN A CA 1
ATOM 1460 C C . GLN A 1 187 ? -32.103 27.262 42.370 1.00 50.59 187 GLN A C 1
ATOM 1462 O O . GLN A 1 187 ? -31.496 27.955 41.565 1.00 50.59 187 GLN A O 1
ATOM 1467 N N . GLN A 1 188 ? -31.732 26.007 42.637 1.00 43.38 188 GLN A N 1
ATOM 1468 C CA . GLN A 1 188 ? -30.547 25.376 42.040 1.00 43.38 188 GLN A CA 1
ATOM 1469 C C . GLN A 1 188 ? -30.865 24.524 40.795 1.00 43.38 188 GLN A C 1
ATOM 1471 O O . GLN A 1 188 ? -29.960 23.994 40.157 1.00 43.38 188 GLN A O 1
ATOM 1476 N N . ILE A 1 189 ? -32.147 24.411 40.424 1.00 46.34 189 ILE A N 1
ATOM 1477 C CA . ILE A 1 189 ? -32.609 23.645 39.251 1.00 46.34 189 ILE A CA 1
ATOM 1478 C C . ILE A 1 189 ? -32.788 24.542 38.008 1.00 46.34 189 ILE A C 1
ATOM 1480 O O . ILE A 1 189 ? -32.878 24.032 36.897 1.00 46.34 189 ILE A O 1
ATOM 1484 N N . MET A 1 190 ? -32.762 25.873 38.153 1.00 45.19 190 MET A N 1
ATOM 1485 C CA . MET A 1 190 ? -33.005 26.807 37.038 1.00 45.19 190 MET A CA 1
ATOM 1486 C C . MET A 1 190 ? -31.747 27.537 36.527 1.00 45.19 190 MET A C 1
ATOM 1488 O O . MET A 1 190 ? -31.830 28.253 35.537 1.00 45.19 190 MET A O 1
ATOM 1492 N N . GLU A 1 191 ? -30.580 27.338 37.152 1.00 40.47 191 GLU A N 1
ATOM 1493 C CA . GLU A 1 191 ? -29.311 27.981 36.746 1.00 40.47 191 GLU A CA 1
ATOM 1494 C C . GLU A 1 191 ? -28.340 27.029 36.018 1.00 40.47 191 GLU A C 1
ATOM 1496 O O . GLU A 1 191 ? -27.312 27.459 35.516 1.00 40.47 191 GLU A O 1
ATOM 1501 N N . ILE A 1 192 ? -28.680 25.739 35.885 1.00 46.47 192 ILE A N 1
ATOM 1502 C CA . ILE A 1 192 ? -27.906 24.768 35.078 1.00 46.47 192 ILE A CA 1
ATOM 1503 C C . ILE A 1 192 ? -28.469 24.651 33.645 1.00 46.47 192 ILE A C 1
ATOM 1505 O O . ILE A 1 192 ? -27.873 24.002 32.792 1.00 46.47 192 ILE A O 1
ATOM 1509 N N . SER A 1 193 ? -29.600 25.302 33.339 1.00 47.62 193 SER A N 1
ATOM 1510 C CA . SER A 1 193 ? -30.246 25.224 32.019 1.00 47.62 193 SER A CA 1
ATOM 1511 C C . SER A 1 193 ? -30.083 26.478 31.149 1.00 47.62 193 SER A C 1
ATOM 1513 O O . SER A 1 193 ? -30.805 26.601 30.166 1.00 47.62 193 SER A O 1
ATOM 1515 N N . ALA A 1 194 ? -29.197 27.416 31.504 1.00 45.91 194 ALA A N 1
ATOM 1516 C CA . ALA A 1 194 ? -29.022 28.671 30.758 1.00 45.91 194 ALA A CA 1
ATOM 1517 C C . ALA A 1 194 ? -27.595 28.913 30.223 1.00 45.91 194 ALA A C 1
ATOM 1519 O O . ALA A 1 194 ? -27.434 29.758 29.352 1.00 45.91 194 ALA A O 1
ATOM 1520 N N . ASP A 1 195 ? -26.591 28.141 30.659 1.00 40.50 195 ASP A N 1
ATOM 1521 C CA . ASP A 1 195 ? -25.185 28.296 30.231 1.00 40.50 195 ASP A CA 1
ATOM 1522 C C . ASP A 1 195 ? -24.695 27.190 29.267 1.00 40.50 195 ASP A C 1
ATOM 1524 O O . ASP A 1 195 ? -23.503 27.081 28.993 1.00 40.50 195 ASP A O 1
ATOM 1528 N N . VAL A 1 196 ? -25.593 26.354 28.725 1.00 47.00 196 VAL A N 1
ATOM 1529 C CA . VAL A 1 196 ? -25.230 25.257 27.791 1.00 47.00 196 VAL A CA 1
ATOM 1530 C C . VAL A 1 196 ? -25.713 25.511 26.350 1.00 47.00 196 VAL A C 1
ATOM 1532 O O . VAL A 1 196 ? -25.400 24.740 25.445 1.00 47.00 196 VAL A O 1
ATOM 1535 N N . GLU A 1 197 ? -26.419 26.614 26.082 1.00 46.94 197 GLU A N 1
ATOM 1536 C CA . GLU A 1 197 ? -27.025 26.873 24.762 1.00 46.94 197 GLU A CA 1
ATOM 1537 C C . GLU A 1 197 ? -26.173 27.679 23.760 1.00 46.94 197 GLU A C 1
ATOM 1539 O O . GLU A 1 197 ? -26.661 27.958 22.669 1.00 46.94 197 GLU A O 1
ATOM 1544 N N . GLU A 1 198 ? -24.896 27.990 24.025 1.00 44.34 198 GLU A N 1
ATOM 1545 C CA . GLU A 1 198 ? -24.069 28.731 23.042 1.00 44.34 198 GLU A CA 1
ATOM 1546 C C . GLU A 1 198 ? -22.741 28.086 22.604 1.00 44.34 198 GLU A C 1
ATOM 1548 O O . GLU A 1 198 ? -22.021 28.686 21.812 1.00 44.34 198 GLU A O 1
ATOM 1553 N N . GLU A 1 199 ? -22.432 26.838 22.983 1.00 42.16 199 GLU A N 1
ATOM 1554 C CA . GLU A 1 199 ? -21.170 26.194 22.552 1.00 42.16 199 GLU A CA 1
ATOM 1555 C C . GLU A 1 199 ? -21.294 24.728 22.084 1.00 42.16 199 GLU A C 1
ATOM 1557 O O . GLU A 1 199 ? -20.375 23.930 22.248 1.00 42.16 199 GLU A O 1
ATOM 1562 N N . THR A 1 200 ? -22.421 24.343 21.469 1.00 33.88 200 THR A N 1
ATOM 1563 C CA . THR A 1 200 ? -22.600 22.980 20.902 1.00 33.88 200 THR A CA 1
ATOM 1564 C C . THR A 1 200 ? -23.137 22.925 19.466 1.00 33.88 200 THR A C 1
ATOM 1566 O O . THR A 1 200 ? -23.493 21.855 18.972 1.00 33.88 200 THR A O 1
ATOM 1569 N N . ILE A 1 201 ? -23.120 24.038 18.724 1.00 44.94 201 ILE A N 1
ATOM 1570 C CA . ILE A 1 201 ? -23.373 24.010 17.273 1.00 44.94 201 ILE A CA 1
ATOM 1571 C C . ILE A 1 201 ? -22.065 23.681 16.548 1.00 44.94 201 ILE A C 1
ATOM 1573 O O . ILE A 1 201 ? -21.396 24.568 16.041 1.00 44.94 201 ILE A O 1
ATOM 1577 N N . GLU A 1 202 ? -21.689 22.405 16.575 1.00 43.19 202 GLU A N 1
ATOM 1578 C CA . GLU A 1 202 ? -20.958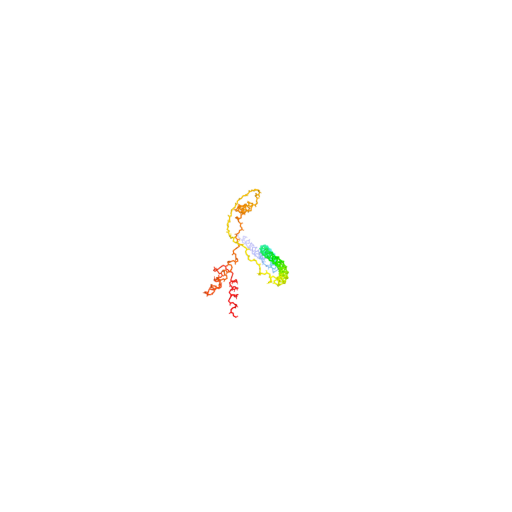 21.653 15.543 1.00 43.19 202 GLU A CA 1
ATOM 1579 C C . GLU A 1 202 ? -20.524 20.324 16.178 1.00 43.19 202 GLU A C 1
ATOM 1581 O O . GLU A 1 202 ? -19.921 20.313 17.244 1.00 43.19 202 GLU A O 1
ATOM 1586 N N . THR A 1 203 ? -20.812 19.200 15.514 1.00 40.22 203 THR A N 1
ATOM 1587 C CA . THR A 1 203 ? -20.512 17.804 15.920 1.00 40.22 203 THR A CA 1
ATOM 1588 C C . THR A 1 203 ? -21.518 17.080 16.828 1.00 40.22 203 THR A C 1
ATOM 1590 O O . THR A 1 203 ? -21.152 16.465 17.820 1.00 40.22 203 THR A O 1
ATOM 1593 N N . MET A 1 204 ? -22.792 17.040 16.426 1.00 38.09 204 MET A N 1
ATOM 1594 C CA . MET A 1 204 ? -23.730 15.978 16.835 1.00 38.09 204 MET A CA 1
ATOM 1595 C C . MET A 1 204 ? -24.686 15.624 15.677 1.00 38.09 204 MET A C 1
ATOM 1597 O O . MET A 1 204 ? -25.890 15.846 15.740 1.00 38.09 204 MET A O 1
ATOM 1601 N N . GLU A 1 205 ? -24.131 15.069 14.602 1.00 43.44 205 GLU A N 1
ATOM 1602 C CA . GLU A 1 205 ? -24.825 14.089 13.755 1.00 43.44 205 GLU A CA 1
ATOM 1603 C C . GLU A 1 205 ? -24.150 12.734 14.035 1.00 43.44 205 GLU A C 1
ATOM 1605 O O . GLU A 1 205 ? -22.948 12.716 14.273 1.00 43.44 205 GLU A O 1
ATOM 1610 N N . GLU A 1 206 ? -24.914 11.638 14.036 1.00 41.72 206 GLU A N 1
ATOM 1611 C CA . GLU A 1 206 ? -24.545 10.265 14.462 1.00 41.72 206 GLU A CA 1
ATOM 1612 C C . GLU A 1 206 ? -24.843 9.917 15.932 1.00 41.72 206 GLU A C 1
ATOM 1614 O O . GLU A 1 206 ? -23.966 9.626 16.736 1.00 41.72 206 GLU A O 1
ATOM 1619 N N . ASN A 1 207 ? -26.132 9.887 16.283 1.00 38.78 207 ASN A N 1
ATOM 1620 C CA . ASN A 1 207 ? -26.673 8.987 17.318 1.00 38.78 207 ASN A CA 1
ATOM 1621 C C . ASN A 1 207 ? -28.137 8.609 16.996 1.00 38.78 207 ASN A C 1
ATOM 1623 O O . ASN A 1 207 ? -29.017 8.631 17.855 1.00 38.78 207 ASN A O 1
ATOM 1627 N N . GLY A 1 208 ? -28.410 8.295 15.722 1.00 41.72 208 GLY A N 1
ATOM 1628 C CA . GLY A 1 208 ? -29.717 7.819 15.234 1.00 41.72 208 GLY A CA 1
ATOM 1629 C C . GLY A 1 208 ? -29.733 6.358 14.761 1.00 41.72 208 GLY A C 1
ATOM 1630 O O . GLY A 1 208 ? -30.801 5.811 14.486 1.00 41.72 208 GLY A O 1
ATOM 1631 N N . GLU A 1 209 ? -28.574 5.699 14.680 1.00 47.69 209 GLU A N 1
ATOM 1632 C CA . GLU A 1 209 ? -28.424 4.500 13.844 1.00 47.69 209 GLU A CA 1
ATOM 1633 C C . GLU A 1 209 ? -29.072 3.227 14.416 1.00 47.69 209 GLU A C 1
ATOM 1635 O O . GLU A 1 209 ? -29.533 2.386 13.648 1.00 47.69 209 GLU A O 1
ATOM 1640 N N . ASP A 1 210 ? -29.227 3.081 15.736 1.00 49.94 210 ASP A N 1
ATOM 1641 C CA . ASP A 1 210 ? -29.763 1.836 16.320 1.00 49.94 210 ASP A CA 1
ATOM 1642 C C . ASP A 1 210 ? -31.287 1.656 16.161 1.00 49.94 210 ASP A C 1
ATOM 1644 O O . ASP A 1 210 ? -31.797 0.527 16.171 1.00 49.94 210 ASP A O 1
ATOM 1648 N N . LEU A 1 211 ? -32.040 2.751 15.999 1.00 49.81 211 LEU A N 1
ATOM 1649 C CA . LEU A 1 211 ? -33.481 2.701 15.716 1.00 49.81 211 LEU A CA 1
ATOM 1650 C C . LEU A 1 211 ? -33.755 2.560 14.214 1.00 49.81 211 LEU A C 1
ATOM 1652 O O . LEU A 1 211 ? -34.685 1.845 13.828 1.00 49.81 211 LEU A O 1
ATOM 1656 N N . GLU A 1 212 ? -32.929 3.181 13.370 1.00 56.22 212 GLU A N 1
ATOM 1657 C CA . GLU A 1 212 ? -33.044 3.067 11.916 1.00 56.22 212 GLU A CA 1
ATOM 1658 C C . GLU A 1 212 ? -32.655 1.669 11.415 1.00 56.22 212 GLU A C 1
ATOM 1660 O O . GLU A 1 212 ? -33.348 1.120 10.557 1.00 56.22 212 GLU A O 1
ATOM 1665 N N . ASN A 1 213 ? -31.646 1.019 12.011 1.00 58.47 213 ASN A N 1
ATOM 1666 C CA . ASN A 1 213 ? -31.186 -0.302 11.559 1.00 58.47 213 ASN A CA 1
ATOM 1667 C C . ASN A 1 213 ? -32.238 -1.412 11.713 1.00 58.47 213 ASN A C 1
ATOM 1669 O O . ASN A 1 213 ? -32.358 -2.302 10.867 1.00 58.47 213 ASN A O 1
ATOM 1673 N N . ARG A 1 214 ? -33.084 -1.339 12.752 1.00 61.94 214 ARG A N 1
ATOM 1674 C CA . ARG A 1 214 ? -34.238 -2.250 12.869 1.00 61.94 214 ARG A CA 1
ATOM 1675 C C . ARG A 1 214 ? -35.273 -2.005 11.772 1.00 61.94 214 ARG A C 1
ATOM 1677 O O . ARG A 1 214 ? -35.830 -2.963 11.245 1.00 61.94 214 ARG A O 1
ATOM 1684 N N . ASN A 1 215 ? -35.494 -0.745 11.404 1.00 74.38 215 ASN A N 1
ATOM 1685 C CA . ASN A 1 215 ? -36.428 -0.374 10.345 1.00 74.38 215 ASN A CA 1
ATOM 1686 C C . ASN A 1 215 ? -35.931 -0.837 8.963 1.00 74.38 215 ASN A C 1
ATOM 1688 O O . ASN A 1 215 ? -36.718 -1.346 8.159 1.00 74.38 215 ASN A O 1
ATOM 1692 N N . TYR A 1 216 ? -34.619 -0.752 8.710 1.00 82.00 216 TYR A N 1
ATOM 1693 C CA . TYR A 1 216 ? -34.017 -1.274 7.483 1.00 82.00 216 TYR A CA 1
ATOM 1694 C C . TYR A 1 216 ? -34.220 -2.784 7.354 1.00 82.00 216 TYR A C 1
ATOM 1696 O O . TYR A 1 216 ? -34.663 -3.234 6.300 1.00 82.00 216 TYR A O 1
ATOM 1704 N N . ASN A 1 217 ? -34.014 -3.559 8.423 1.00 86.06 217 ASN A N 1
ATOM 1705 C CA . ASN A 1 217 ? -34.243 -5.008 8.400 1.00 86.06 217 ASN A CA 1
ATOM 1706 C C . ASN A 1 217 ? -35.693 -5.369 8.037 1.00 86.06 217 ASN A C 1
ATOM 1708 O O . ASN A 1 217 ? -35.918 -6.189 7.146 1.00 86.06 217 ASN A O 1
ATOM 1712 N N . ASP A 1 218 ? -36.678 -4.706 8.647 1.00 86.56 218 ASP A N 1
ATOM 1713 C CA . ASP A 1 218 ? -38.096 -4.927 8.329 1.00 86.56 218 ASP A CA 1
ATOM 1714 C C . ASP A 1 218 ? -38.439 -4.523 6.884 1.00 86.56 218 ASP A C 1
ATOM 1716 O O . ASP A 1 218 ? -39.251 -5.168 6.211 1.00 86.56 218 ASP A O 1
ATOM 1720 N N . THR A 1 219 ? -37.814 -3.458 6.382 1.00 85.25 219 THR A N 1
ATOM 1721 C CA . THR A 1 219 ? -38.027 -2.953 5.020 1.00 85.25 219 THR A CA 1
ATOM 1722 C C . THR A 1 219 ? -37.391 -3.866 3.968 1.00 85.25 219 THR A C 1
ATOM 1724 O O . THR A 1 219 ? -38.025 -4.157 2.952 1.00 85.25 219 THR A O 1
ATOM 1727 N N . ILE A 1 220 ? -36.192 -4.399 4.229 1.00 88.44 220 ILE A N 1
ATOM 1728 C CA . ILE A 1 220 ? -35.525 -5.406 3.388 1.00 88.44 220 ILE A CA 1
ATOM 1729 C C . ILE A 1 220 ? -36.421 -6.636 3.218 1.00 88.44 220 ILE A C 1
ATOM 1731 O O . ILE A 1 220 ? -36.600 -7.117 2.098 1.00 88.44 220 ILE A O 1
ATOM 1735 N N . LEU A 1 221 ? -37.028 -7.115 4.309 1.00 88.06 221 LEU A N 1
ATOM 1736 C CA . LEU A 1 221 ? -37.905 -8.287 4.283 1.00 88.06 221 LEU A CA 1
ATOM 1737 C C . LEU A 1 221 ? -39.195 -8.033 3.492 1.00 88.06 221 LEU A C 1
ATOM 1739 O O . LEU A 1 221 ? -39.592 -8.888 2.703 1.00 88.06 221 LEU A O 1
ATOM 1743 N N . LYS A 1 222 ? -39.820 -6.854 3.624 1.00 89.19 222 LYS A N 1
ATOM 1744 C CA . LYS A 1 222 ? -41.008 -6.488 2.825 1.00 89.19 222 LYS A CA 1
ATOM 1745 C C . LYS A 1 222 ? -40.704 -6.451 1.331 1.00 89.19 222 LYS A C 1
ATOM 1747 O O . LYS A 1 222 ? -41.414 -7.068 0.544 1.00 89.19 222 LYS A O 1
ATOM 1752 N N . LEU A 1 223 ? -39.624 -5.776 0.944 1.00 88.25 223 LEU A N 1
ATOM 1753 C CA . LEU A 1 223 ? -39.233 -5.648 -0.461 1.00 88.25 223 LEU A CA 1
ATOM 1754 C C . LEU A 1 223 ? -38.853 -7.007 -1.073 1.00 88.25 223 LEU A C 1
ATOM 1756 O O . LEU A 1 223 ? -39.126 -7.256 -2.248 1.00 88.25 223 LEU A O 1
ATOM 1760 N N . HIS A 1 224 ? -38.260 -7.901 -0.278 1.00 86.69 224 HIS A N 1
ATOM 1761 C CA . HIS A 1 224 ? -37.974 -9.270 -0.700 1.00 86.69 224 HIS A CA 1
ATOM 1762 C C . HIS A 1 224 ? -39.253 -10.104 -0.871 1.00 86.69 224 HIS A C 1
ATOM 1764 O O . HIS A 1 224 ? -39.405 -10.783 -1.886 1.00 86.69 224 HIS A O 1
ATOM 1770 N N . GLN A 1 225 ? -40.213 -9.990 0.056 1.00 85.56 225 GLN A N 1
ATOM 1771 C CA . GLN A 1 225 ? -41.534 -10.628 -0.051 1.00 85.56 225 GLN A CA 1
ATOM 1772 C C . GLN A 1 225 ? -42.346 -10.111 -1.249 1.00 85.56 225 GLN A C 1
ATOM 1774 O O . GLN A 1 225 ? -43.091 -10.870 -1.865 1.00 85.56 225 GLN A O 1
ATOM 1779 N N . GLU A 1 226 ? -42.165 -8.844 -1.629 1.00 88.81 226 GLU A N 1
ATOM 1780 C CA . GLU A 1 226 ? -42.704 -8.252 -2.863 1.00 88.81 226 GLU A CA 1
ATOM 1781 C C . GLU A 1 226 ? -42.017 -8.778 -4.144 1.00 88.81 226 GLU A C 1
ATOM 1783 O O . GLU A 1 226 ? -42.435 -8.447 -5.256 1.00 88.81 226 GLU A O 1
ATOM 1788 N N . GLY A 1 227 ? -40.979 -9.613 -4.016 1.00 85.31 227 GLY A N 1
ATOM 1789 C CA . GLY A 1 227 ? -40.272 -10.252 -5.125 1.00 85.31 227 GLY A CA 1
ATOM 1790 C C . GLY A 1 227 ? -39.187 -9.388 -5.770 1.00 85.31 227 GLY A C 1
ATOM 1791 O O . GLY A 1 227 ? -38.715 -9.721 -6.863 1.00 85.31 227 GLY A O 1
ATOM 1792 N N . LYS A 1 228 ? -38.775 -8.279 -5.136 1.00 87.56 228 LYS A N 1
ATOM 1793 C CA . LYS A 1 228 ? -37.661 -7.461 -5.636 1.00 87.56 228 LYS A CA 1
ATOM 1794 C C . LYS A 1 228 ? -36.339 -8.215 -5.494 1.00 87.56 228 LYS A C 1
ATOM 1796 O O . LYS A 1 228 ? -36.089 -8.926 -4.523 1.00 87.56 228 LYS A O 1
ATOM 1801 N N . SER A 1 229 ? -35.453 -8.036 -6.473 1.00 88.25 229 SER A N 1
ATOM 1802 C CA . SER A 1 229 ? -34.123 -8.648 -6.436 1.00 88.25 229 SER A CA 1
ATOM 1803 C C . SER A 1 229 ? -33.262 -8.019 -5.337 1.00 88.25 229 SER A C 1
ATOM 1805 O O . SER A 1 229 ? -33.300 -6.807 -5.139 1.00 88.25 229 SER A O 1
ATOM 1807 N N . GLN A 1 230 ? -32.400 -8.812 -4.694 1.00 85.69 230 GLN A N 1
ATOM 1808 C CA . GLN A 1 230 ? -31.442 -8.356 -3.671 1.00 85.69 230 GLN A CA 1
ATOM 1809 C C . GLN A 1 230 ? -30.604 -7.150 -4.133 1.00 85.69 230 GLN A C 1
ATOM 1811 O O . GLN A 1 230 ? -30.322 -6.247 -3.352 1.00 85.69 230 GLN A O 1
ATOM 1816 N N . LEU A 1 231 ? -30.266 -7.094 -5.427 1.00 87.94 231 LEU A N 1
ATOM 1817 C CA . LEU A 1 231 ? -29.548 -5.967 -6.028 1.00 87.94 231 LEU A CA 1
ATOM 1818 C C . LEU A 1 231 ? -30.389 -4.681 -6.069 1.00 87.94 231 LEU A C 1
ATOM 1820 O O . LEU A 1 231 ? -29.858 -3.587 -5.899 1.00 87.94 231 LEU A O 1
ATOM 1824 N N . GLN A 1 232 ? -31.692 -4.803 -6.324 1.00 87.38 232 GLN A N 1
ATOM 1825 C CA . GLN A 1 232 ? -32.602 -3.658 -6.348 1.00 87.38 232 GLN A CA 1
ATOM 1826 C C . GLN A 1 232 ? -32.833 -3.128 -4.937 1.00 87.38 232 GLN A C 1
ATOM 1828 O O . GLN A 1 232 ? -32.776 -1.922 -4.750 1.00 87.38 232 GLN A O 1
ATOM 1833 N N . ILE A 1 233 ? -32.997 -4.021 -3.959 1.00 88.50 233 ILE A N 1
ATOM 1834 C CA . ILE A 1 233 ? -33.155 -3.665 -2.544 1.00 88.50 233 ILE A CA 1
ATOM 1835 C C . ILE A 1 233 ? -31.913 -2.920 -2.039 1.00 88.50 233 ILE A C 1
ATOM 1837 O O . ILE A 1 233 ? -32.034 -1.841 -1.472 1.00 88.50 233 ILE A O 1
ATOM 1841 N N . ALA A 1 234 ? -30.717 -3.441 -2.335 1.00 88.38 234 ALA A N 1
ATOM 1842 C CA . ALA A 1 234 ? -29.447 -2.790 -2.015 1.00 88.38 234 ALA A CA 1
ATOM 1843 C C . ALA A 1 234 ? -29.345 -1.381 -2.627 1.00 88.38 234 ALA A C 1
ATOM 1845 O O . ALA A 1 234 ? -28.955 -0.428 -1.962 1.00 88.38 234 ALA A O 1
ATOM 1846 N N . LYS A 1 235 ? -29.760 -1.224 -3.890 1.00 86.56 235 LYS A N 1
ATOM 1847 C CA . LYS A 1 235 ? -29.734 0.074 -4.577 1.00 86.56 235 LYS A CA 1
ATOM 1848 C C . LYS A 1 235 ? -30.788 1.059 -4.056 1.00 86.56 235 LYS A C 1
ATOM 1850 O O . LYS A 1 235 ? -30.536 2.258 -4.064 1.00 86.56 235 LYS A O 1
ATOM 1855 N N . GLU A 1 236 ? -31.963 0.572 -3.669 1.00 86.12 236 GLU A N 1
ATOM 1856 C CA . GLU A 1 236 ? -33.092 1.383 -3.195 1.00 86.12 236 GLU A CA 1
ATOM 1857 C C . GLU A 1 236 ? -32.887 1.858 -1.752 1.00 86.12 236 GLU A C 1
ATOM 1859 O O . GLU A 1 236 ? -33.259 2.981 -1.431 1.00 86.12 236 GLU A O 1
ATOM 1864 N N . LEU A 1 237 ? -32.242 1.039 -0.915 1.00 85.31 237 LEU A N 1
ATOM 1865 C CA . LEU A 1 237 ? -31.957 1.347 0.490 1.00 85.31 237 LEU A CA 1
ATOM 1866 C C . LEU A 1 237 ? -30.529 1.859 0.737 1.00 85.31 237 LEU A C 1
ATOM 1868 O O . LEU A 1 237 ? -30.196 2.193 1.865 1.00 85.31 237 LEU A O 1
ATOM 1872 N N . GLY A 1 238 ? -29.676 1.907 -0.292 1.00 84.12 238 GLY A N 1
ATOM 1873 C CA . GLY A 1 238 ? -28.272 2.314 -0.150 1.00 84.12 238 GLY A CA 1
ATOM 1874 C C . GLY A 1 238 ? -27.401 1.320 0.630 1.00 84.12 238 GLY A C 1
ATOM 1875 O O . GLY A 1 238 ? -26.300 1.670 1.039 1.00 84.12 238 GLY A O 1
ATOM 1876 N N . LEU A 1 239 ? -27.882 0.091 0.820 1.00 85.50 239 LEU A N 1
ATOM 1877 C CA . LEU A 1 239 ? -27.235 -0.956 1.610 1.00 85.50 239 LEU A CA 1
ATOM 1878 C C . LEU A 1 239 ? -26.304 -1.826 0.762 1.00 85.50 239 LEU A C 1
ATOM 1880 O O . LEU A 1 239 ? -26.473 -1.970 -0.455 1.00 85.50 239 LEU A O 1
ATOM 1884 N N . GLY A 1 240 ? -25.348 -2.489 1.410 1.00 85.12 240 GLY A N 1
ATOM 1885 C CA . GLY A 1 240 ? -24.498 -3.473 0.752 1.00 85.12 240 GLY A CA 1
ATOM 1886 C C . GLY A 1 240 ? -25.295 -4.709 0.314 1.00 85.12 240 GLY A C 1
ATOM 1887 O O . GLY A 1 240 ? -26.101 -5.255 1.063 1.00 85.12 240 GLY A O 1
ATOM 1888 N N . ILE A 1 241 ? -25.024 -5.243 -0.884 1.00 85.12 241 ILE A N 1
ATOM 1889 C CA . ILE A 1 241 ? -25.673 -6.482 -1.378 1.00 85.12 241 ILE A CA 1
ATOM 1890 C C . ILE A 1 241 ? -25.446 -7.659 -0.405 1.00 85.12 241 ILE A C 1
ATOM 1892 O O . ILE A 1 241 ? -26.303 -8.532 -0.258 1.00 85.12 241 ILE A O 1
ATOM 1896 N N . GLY A 1 242 ? -24.292 -7.679 0.272 1.00 81.69 242 GLY A N 1
ATOM 1897 C CA . GLY A 1 242 ? -23.970 -8.669 1.301 1.00 81.69 242 GLY A CA 1
ATOM 1898 C C . GLY A 1 242 ? -24.839 -8.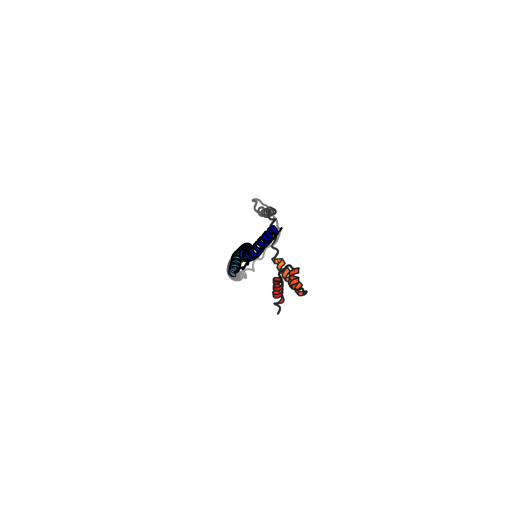551 2.556 1.00 81.69 242 GLY A C 1
ATOM 1899 O O . GLY A 1 242 ? -25.251 -9.575 3.091 1.00 81.69 242 GLY A O 1
ATOM 1900 N N . GLU A 1 243 ? -25.169 -7.330 2.978 1.00 84.31 243 GLU A N 1
ATOM 1901 C CA . GLU A 1 243 ? -26.002 -7.054 4.157 1.00 84.31 243 GLU A CA 1
ATOM 1902 C C . GLU A 1 243 ? -27.445 -7.478 3.902 1.00 84.31 243 GLU A C 1
ATOM 1904 O O . GLU A 1 243 ? -28.015 -8.251 4.668 1.00 84.31 243 GLU A O 1
ATOM 1909 N N . VAL A 1 244 ? -27.993 -7.093 2.746 1.00 87.56 244 VAL A N 1
ATOM 1910 C CA . VAL A 1 244 ? -29.330 -7.512 2.300 1.00 87.56 244 VAL A CA 1
ATOM 1911 C C . VAL A 1 244 ? -29.442 -9.041 2.273 1.00 87.56 244 VAL A C 1
ATOM 1913 O O . VAL A 1 244 ? -30.411 -9.611 2.772 1.00 87.56 244 VAL A O 1
ATOM 1916 N N . LYS A 1 245 ? -28.426 -9.729 1.737 1.00 87.94 245 LYS A N 1
ATOM 1917 C CA . LYS A 1 245 ? -28.387 -11.197 1.691 1.00 87.94 245 LYS A CA 1
ATOM 1918 C C . LYS A 1 245 ? -28.281 -11.829 3.081 1.00 87.94 245 LYS A C 1
ATOM 1920 O O . LYS A 1 245 ? -28.873 -12.883 3.306 1.00 87.94 245 LYS A O 1
ATOM 1925 N N . LEU A 1 246 ? -27.528 -11.222 3.996 1.00 87.06 246 LEU A N 1
ATOM 1926 C CA . LEU A 1 246 ? -27.388 -11.706 5.368 1.00 87.06 246 LEU A CA 1
ATOM 1927 C C . LEU A 1 246 ? -28.721 -11.624 6.119 1.00 87.06 246 LEU A C 1
ATOM 1929 O O . LEU A 1 246 ? -29.117 -12.607 6.740 1.00 87.06 246 LEU A O 1
ATOM 1933 N N . VAL A 1 247 ? -29.430 -10.499 6.000 1.00 87.75 247 VAL A N 1
ATOM 1934 C CA . VAL A 1 247 ? -30.745 -10.293 6.623 1.00 87.75 247 VAL A CA 1
ATOM 1935 C C . VAL A 1 247 ? -31.760 -11.297 6.076 1.00 87.75 247 VAL A C 1
ATOM 1937 O O . VAL A 1 247 ? -32.404 -11.999 6.850 1.00 87.75 247 VAL A O 1
ATOM 1940 N N . ILE A 1 248 ? -31.845 -11.461 4.753 1.00 88.44 248 ILE A N 1
ATOM 1941 C CA . ILE A 1 248 ? -32.751 -12.448 4.143 1.00 88.44 248 ILE A CA 1
ATOM 1942 C C . ILE A 1 248 ? -32.427 -13.865 4.638 1.00 88.44 248 ILE A C 1
ATOM 1944 O O . ILE A 1 248 ? -33.318 -14.579 5.084 1.00 88.44 248 ILE A O 1
ATOM 1948 N N . ASN A 1 249 ? -31.153 -14.268 4.642 1.00 87.75 249 ASN A N 1
ATOM 1949 C CA . ASN A 1 249 ? -30.759 -15.602 5.104 1.00 87.75 249 ASN A CA 1
ATOM 1950 C C . ASN A 1 249 ? -31.042 -15.831 6.597 1.00 87.75 249 ASN A C 1
ATOM 1952 O O . ASN A 1 249 ? -31.386 -16.945 6.981 1.00 87.75 249 ASN A O 1
ATOM 1956 N N . LEU A 1 250 ? -30.884 -14.807 7.438 1.00 86.06 250 LEU A N 1
ATOM 1957 C CA . LEU A 1 250 ? -31.105 -14.907 8.880 1.00 86.06 250 LEU A CA 1
ATOM 1958 C C . LEU A 1 250 ? -32.595 -15.030 9.228 1.00 86.06 250 LEU A C 1
ATOM 1960 O O . LEU A 1 250 ? -32.945 -15.761 10.149 1.00 86.06 250 LEU A O 1
ATOM 1964 N N . PHE A 1 251 ? -33.465 -14.333 8.495 1.00 79.56 251 PHE A N 1
ATOM 1965 C CA . PHE A 1 251 ? -34.899 -14.277 8.793 1.00 79.56 251 PHE A CA 1
ATOM 1966 C C . PHE A 1 251 ? -35.742 -15.271 7.980 1.00 79.56 251 PHE A C 1
ATOM 1968 O O . PHE A 1 251 ? -36.734 -15.776 8.500 1.00 79.56 251 PHE A O 1
ATOM 1975 N N . GLU A 1 252 ? -35.356 -15.614 6.748 1.00 72.44 252 GLU A N 1
ATOM 1976 C CA . GLU A 1 252 ? -36.037 -16.648 5.949 1.00 72.44 252 GLU A CA 1
ATOM 1977 C C . GLU A 1 252 ? -35.423 -18.044 6.141 1.00 72.44 252 GLU A C 1
ATOM 1979 O O . GLU A 1 252 ? -36.118 -19.050 6.010 1.00 72.44 252 GLU A O 1
ATOM 1984 N N . GLY A 1 253 ? -34.138 -18.132 6.504 1.00 62.03 253 GLY A N 1
ATOM 1985 C CA . GLY A 1 253 ? -33.416 -19.398 6.685 1.00 62.03 253 GLY A CA 1
ATOM 1986 C C . GLY A 1 253 ? -33.633 -20.103 8.029 1.00 62.03 253 GLY A C 1
ATOM 1987 O O . GLY A 1 253 ? -33.097 -21.188 8.229 1.00 62.03 253 GLY A O 1
ATOM 1988 N N . VAL A 1 254 ? -34.418 -19.523 8.943 1.00 53.31 254 VAL A N 1
ATOM 1989 C CA . VAL A 1 254 ? -34.775 -20.127 10.248 1.00 53.31 254 VAL A CA 1
ATOM 1990 C C . VAL A 1 254 ? -36.175 -20.778 10.214 1.00 53.31 254 VAL A C 1
ATOM 1992 O O . VAL A 1 254 ? -36.646 -21.321 11.208 1.00 53.31 254 VAL A O 1
ATOM 1995 N N . GLY A 1 255 ? -36.839 -20.781 9.052 1.00 50.84 255 GLY A N 1
ATOM 1996 C CA . GLY A 1 255 ? -38.161 -21.385 8.838 1.00 50.84 255 GLY A CA 1
ATOM 1997 C C . GLY A 1 255 ? -38.173 -22.740 8.115 1.00 50.84 255 GLY A C 1
ATOM 1998 O O . GLY A 1 255 ? -39.189 -23.056 7.495 1.00 50.84 255 GLY A O 1
ATOM 1999 N N . GLY A 1 256 ? -37.076 -23.508 8.145 1.00 37.44 256 GLY A N 1
ATOM 2000 C CA . GLY A 1 256 ? -36.954 -24.832 7.511 1.00 37.44 256 GLY A CA 1
ATOM 2001 C C . GLY A 1 256 ? -36.534 -25.925 8.481 1.00 37.44 256 GLY A C 1
ATOM 2002 O O . GLY A 1 256 ? -35.528 -25.708 9.189 1.00 37.44 256 GLY A O 1
#

Secondary structure (DSSP, 8-state):
-HHHHHHHHHHHHHHHHHHHHHHHHHTT-S------HHHHHHHHHHHHHHHHHHHHHHHHHHHHHHHHHHHHHHHHHHHHHHHHHHHHHHHHHHHHHHHHHHHHHHHHHHHHHHHHHHHHHHHHHHHHHHHHHHHHHHHHHHHHHHHHHHHHTTS-SS----------------------SSSSSSSSSSSSSSSSSSS-SSS-----HHHHHHHHHHHHHHHHHTT--HHHHHHHHT--HHHHHHHHHHHHTT--

Foldseek 3Di:
DVVVVVVVVVVVVVVVVVVVVCCVVPVVPPPPPPCDPVNVVVVVVVVVVVVVVVVVVVVVVVVVVVVVVCVVVCVVVVVVVVVVVVVVVVVVVVVVVVVVVVVVVVVVVVVVVVVVVVVVVVVVVVVVVVVVVVVVVVVVVVVVVVVVVVVPVVPPPDDDDDDDDDDDDDDDDDDDDDDDDPPPPVVVVPVVPPPPPPPPPDDPDPPPVPVVVVVLLVVLVVCVVVVDDLVVSCVVVVHDSVVSVVSCCVVVVVPD